Protein 6AQS (pdb70)

B-factor: mean 24.53, std 10.4, range [10.52, 71.88]

Nearest PDB structures (foldseek):
  6aqs-assembly1_A  TM=1.004E+00  e=9.584E-51  Plasmodium falciparum
  8w7h-assembly1_A  TM=1.003E+00  e=1.051E-48  Plasmodium falciparum 3D7
  3fow-assembly1_A  TM=1.002E+00  e=5.896E-48  Plasmodium falciparum 3D7
  5zni-assembly1_A  TM=9.941E-01  e=5.015E-47  Plasmodium falciparum
  1sq6-assembly1_A  TM=9.990E-01  e=1.647E-46  Plasmodium falciparum 3D7

GO terms:
  GO:0004731 purine-nucleoside phosphorylase activity (F, IDA)
  GO:0017061 S-methyl-5-thioadenosine phosphorylase activity (F, IDA)
  GO:0006148 inosine catabolic process (P, IDA)
  GO:0006195 purine nucleotide catabolic process (P, IDA)
  GO:0047975 guanosine phosphorylase activity (F, EXP)
  GO:0004731 purine-nucleoside phosphorylase activity (F, IMP)
  GO:0017061 S-methyl-5-thioadenosine phosphorylase activity (F, IMP)
  GO:0006148 inosine catabolic process (P, IMP)

Structure (mmCIF, N/CA/C/O backbone):
data_6AQS
#
_entry.id   6AQS
#
_cell.length_a   95.110
_cell.length_b   95.110
_cell.length_c   135.561
_cell.angle_alpha   90.00
_cell.angle_beta   90.00
_cell.angle_gamma   120.00
#
_symmetry.space_group_name_H-M   'H 3 2'
#
loop_
_entity.i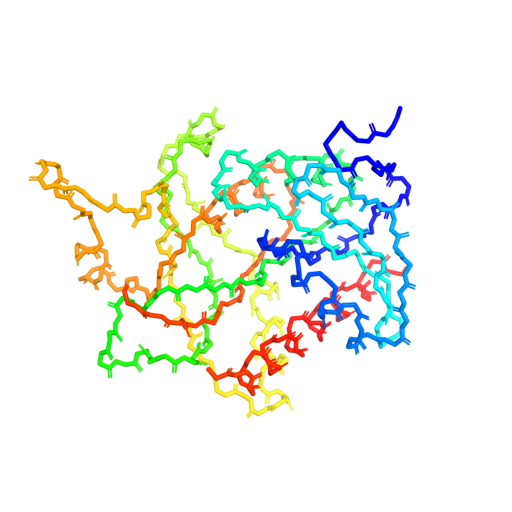d
_entity.type
_entity.pdbx_description
1 polymer 'Purine nucleoside phosphorylase'
2 non-polymer 'PHOSPHATE ION'
3 non-polymer 2-amino-7-{[(3R,4R)-3-hydroxy-4-(hydroxymethyl)pyrrolidin-1-yl]methyl}-3,5-dihydro-4H-pyrrolo[3,2-d]pyrimidin-4-one
4 non-polymer 1,2-ETHANEDIOL
5 water water
#
loop_
_atom_site.group_PDB
_atom_site.id
_atom_site.type_symbol
_atom_site.label_atom_id
_atom_site.label_alt_id
_atom_site.label_comp_id
_atom_site.label_asym_id
_atom_site.label_entity_id
_atom_site.label_seq_id
_atom_site.pdbx_PDB_ins_code
_atom_site.Cartn_x
_atom_site.Cartn_y
_atom_site.Cartn_z
_atom_site.occupancy
_atom_site.B_iso_or_equiv
_atom_site.auth_seq_id
_atom_site.auth_comp_id
_atom_site.auth_asym_id
_atom_site.auth_atom_id
_atom_site.pdbx_PDB_model_num
ATOM 1 N N . ASN A 1 4 ? -14.290 24.277 44.856 1.00 55.04 3 ASN A N 1
ATOM 2 C CA . ASN A 1 4 ? -12.893 23.938 44.442 1.00 52.05 3 ASN A CA 1
ATOM 3 C C . ASN A 1 4 ? -12.736 23.434 42.983 1.00 47.00 3 ASN A C 1
ATOM 4 O O . ASN A 1 4 ? -11.599 23.234 42.544 1.00 48.13 3 ASN A O 1
ATOM 9 N N . LEU A 1 5 ? -13.836 23.227 42.244 1.00 39.53 4 LEU A N 1
ATOM 10 C CA . LEU A 1 5 ? -13.748 23.001 40.784 1.00 36.59 4 LEU A CA 1
ATOM 11 C C . LEU A 1 5 ? -13.396 24.308 40.069 1.00 33.36 4 LEU A C 1
ATOM 12 O O . LEU A 1 5 ? -13.960 25.360 40.366 1.00 32.01 4 LEU A O 1
ATOM 17 N N . LEU A 1 6 ? -12.479 24.232 39.112 1.00 31.40 5 LEU A N 1
ATOM 18 C CA . LEU A 1 6 ? -12.109 25.406 38.317 1.00 29.45 5 LEU A CA 1
ATOM 19 C C . LEU A 1 6 ? -13.348 25.937 37.602 1.00 27.00 5 LEU A C 1
ATOM 20 O O . LEU A 1 6 ? -14.162 25.165 37.103 1.00 24.62 5 LEU A O 1
ATOM 25 N N . ARG A 1 7 ? -13.473 27.261 37.561 1.00 26.99 6 ARG A N 1
ATOM 26 C CA . ARG A 1 7 ? -14.706 27.930 37.147 1.00 27.65 6 ARG A CA 1
ATOM 27 C C . ARG A 1 7 ? -15.150 27.568 35.730 1.00 25.09 6 ARG A C 1
ATOM 28 O O . ARG A 1 7 ? -16.321 27.278 35.498 1.00 24.72 6 ARG A O 1
ATOM 36 N N . HIS A 1 8 ? -14.213 27.569 34.794 1.00 22.41 7 HIS A N 1
ATOM 37 C CA . HIS A 1 8 ? -14.516 27.292 33.385 1.00 21.75 7 HIS A CA 1
ATOM 38 C C . HIS A 1 8 ? -14.196 25.857 32.956 1.00 21.09 7 HIS A C 1
ATOM 39 O O . HIS A 1 8 ? -14.963 25.261 32.196 1.00 20.50 7 HIS A O 1
ATOM 46 N N . LEU A 1 9 ? -13.075 25.303 33.419 1.00 20.54 8 LEU A N 1
ATOM 47 C CA . LEU A 1 9 ? -12.715 23.924 33.052 1.00 21.46 8 LEU A CA 1
ATOM 48 C C . LEU A 1 9 ? -13.563 22.863 33.769 1.00 21.29 8 LEU A C 1
ATOM 49 O O . LEU A 1 9 ? -13.727 21.776 33.252 1.00 21.35 8 LEU A O 1
ATOM 54 N N . LYS A 1 10 ? -14.083 23.197 34.949 1.00 22.02 9 LYS A N 1
ATOM 55 C CA . LYS A 1 10 ? -14.924 22.296 35.746 1.00 24.13 9 LYS A CA 1
ATOM 56 C C . LYS A 1 10 ? -14.221 20.986 36.098 1.00 24.76 9 LYS A C 1
ATOM 57 O O . LYS A 1 10 ? -14.850 19.929 36.160 1.00 25.28 9 LYS A O 1
ATOM 63 N N . ILE A 1 11 ? -12.915 21.082 36.329 1.00 25.21 10 ILE A N 1
ATOM 64 C CA . ILE A 1 11 ? -12.113 20.001 36.879 1.00 25.74 10 ILE A CA 1
ATOM 65 C C . ILE A 1 11 ? -11.499 20.545 38.168 1.00 26.60 10 ILE A C 1
ATOM 66 O O . ILE A 1 11 ? -11.479 21.753 38.374 1.00 26.55 10 ILE A O 1
ATOM 71 N N . SER A 1 12 ? -11.032 19.667 39.049 1.00 28.78 11 SER A N 1
ATOM 72 C CA . SER A 1 12 ? -10.397 20.105 40.298 1.00 30.38 11 SER A CA 1
ATOM 73 C C . SER A 1 12 ? -8.898 20.233 40.109 1.00 30.01 11 SER A C 1
ATOM 74 O O . SER A 1 12 ? -8.331 19.665 39.170 1.00 28.21 11 SER A O 1
ATOM 77 N N . LYS A 1 13 ? -8.265 20.946 41.036 1.00 32.10 12 LYS A N 1
ATOM 78 C CA . LYS A 1 13 ? -6.809 21.039 41.104 1.00 34.50 12 LYS A CA 1
ATOM 79 C C . LYS A 1 13 ? -6.139 19.664 41.077 1.00 34.10 12 LYS A C 1
ATOM 80 O O . LYS A 1 13 ? -5.112 19.494 40.420 1.00 32.60 12 LYS A O 1
ATOM 86 N N . GLU A 1 14 ? -6.736 18.688 41.764 1.00 35.04 13 GLU A N 1
ATOM 87 C CA . GLU A 1 14 ? -6.185 17.323 41.829 1.00 36.44 13 GLU A CA 1
ATOM 88 C C . GLU A 1 14 ? -6.110 16.631 40.477 1.00 34.00 13 GLU A C 1
ATOM 89 O O . GLU A 1 14 ? -5.238 15.789 40.264 1.00 35.01 13 GLU A O 1
ATOM 95 N N . GLN A 1 15 ? -7.013 16.988 39.567 1.00 30.34 14 GLN A N 1
ATOM 96 C CA . GLN A 1 15 ? -7.024 16.412 38.222 1.00 29.68 14 GLN A CA 1
ATOM 97 C C . GLN A 1 15 ? -6.002 17.035 37.263 1.00 27.38 14 GLN A C 1
ATOM 98 O O . GLN A 1 15 ? -5.760 16.489 36.185 1.00 26.98 14 GLN A O 1
ATOM 104 N N . ILE A 1 16 ? -5.417 18.169 37.635 1.00 26.32 15 ILE A N 1
ATOM 105 C CA . ILE A 1 16 ? -4.418 18.829 36.791 1.00 26.74 15 ILE A CA 1
ATOM 106 C C . ILE A 1 16 ? -3.055 18.134 36.904 1.00 25.29 15 ILE A C 1
ATOM 107 O O . ILE A 1 16 ? -2.519 17.978 37.989 1.00 28.20 15 ILE A O 1
ATOM 112 N N . THR A 1 17 ? -2.515 17.740 35.759 1.00 24.08 16 THR A N 1
ATOM 113 C CA . THR A 1 17 ? -1.236 17.060 35.668 1.00 22.55 16 THR A CA 1
ATOM 114 C C . THR A 1 17 ? -0.153 18.120 35.471 1.00 22.43 16 THR A C 1
ATOM 115 O O . THR A 1 17 ? -0.459 19.258 35.100 1.00 21.24 16 THR A O 1
ATOM 119 N N . PRO A 1 18 ? 1.111 17.774 35.761 1.00 22.13 17 PRO A N 1
ATOM 120 C CA . PRO A 1 18 ? 2.217 18.680 35.459 1.00 21.49 17 PRO A CA 1
ATOM 121 C C . PRO A 1 18 ? 2.303 19.159 33.996 1.00 20.57 17 PRO A C 1
ATOM 122 O O . PRO A 1 18 ? 2.615 20.339 33.749 1.00 20.30 17 PRO A O 1
ATOM 126 N N . VAL A 1 19 ? 2.052 18.258 33.054 1.00 19.07 18 VAL A N 1
ATOM 127 C CA . VAL A 1 19 ? 2.081 18.576 31.631 1.00 19.08 18 VAL A CA 1
ATOM 128 C C . VAL A 1 19 ? 0.647 18.615 31.093 1.00 18.76 18 VAL A C 1
ATOM 129 O O . VAL A 1 19 ? -0.149 17.739 31.410 1.00 18.87 18 VAL A O 1
ATOM 133 N N . VAL A 1 20 ? 0.331 19.644 30.300 1.00 17.75 19 VAL A N 1
ATOM 134 C CA . VAL A 1 20 ? -0.977 19.789 29.661 1.00 16.85 19 VAL A CA 1
ATOM 135 C C . VAL A 1 20 ? -0.781 20.122 28.194 1.00 16.65 19 VAL A C 1
ATOM 136 O O . VAL A 1 20 ? 0.003 21.032 27.840 1.00 16.22 19 VAL A O 1
ATOM 140 N N . LEU A 1 21 ? -1.484 19.382 27.351 1.00 15.81 20 LEU A N 1
ATOM 141 C CA . LEU A 1 21 ? -1.549 19.653 25.925 1.00 16.21 20 LEU A CA 1
ATOM 142 C C . LEU A 1 21 ? -2.822 20.438 25.655 1.00 15.76 20 LEU A C 1
ATOM 143 O O . LEU A 1 21 ? -3.924 19.956 25.951 1.00 16.09 20 LEU A O 1
ATOM 148 N N . VAL A 1 22 ? -2.684 21.631 25.082 1.00 15.33 21 VAL A N 1
ATOM 149 C CA . VAL A 1 22 ? -3.862 22.439 24.755 1.00 15.03 21 VAL A CA 1
ATOM 150 C C . VAL A 1 22 ? -4.081 22.571 23.251 1.00 14.88 21 VAL A C 1
ATOM 151 O O . VAL A 1 22 ? -3.133 22.674 22.466 1.00 14.93 21 VAL A O 1
ATOM 155 N N . VAL A 1 23 ? -5.354 22.590 22.866 1.00 14.89 22 VAL A N 1
ATOM 156 C CA . VAL A 1 23 ? -5.767 22.738 21.473 1.00 15.13 22 VAL A CA 1
ATOM 157 C C . VAL A 1 23 ? -6.953 23.688 21.447 1.00 15.60 22 VAL A C 1
ATOM 158 O O . VAL A 1 23 ? -7.604 23.877 22.463 1.00 14.86 22 VAL A O 1
ATOM 162 N N . GLY A 1 24 ? -7.260 24.265 20.286 1.00 16.45 23 GLY A N 1
ATOM 163 C CA . GLY A 1 24 ? -8.398 25.191 20.202 1.00 16.78 23 GLY A CA 1
ATOM 164 C C . GLY A 1 24 ? -9.756 24.512 20.189 1.00 17.67 23 GLY A C 1
ATOM 165 O O . GLY A 1 24 ? -10.668 24.924 20.904 1.00 16.63 23 GLY A O 1
ATOM 166 N N . ASP A 1 25 ? -9.873 23.459 19.372 1.00 18.79 24 ASP A N 1
ATOM 167 C CA . ASP A 1 25 ? -11.162 22.813 19.056 1.00 19.11 24 ASP A CA 1
ATOM 168 C C . ASP A 1 25 ? -11.431 21.671 20.032 1.00 19.34 24 ASP A C 1
ATOM 169 O O . ASP A 1 25 ? -10.642 20.733 20.085 1.00 18.54 24 ASP A O 1
ATOM 174 N N . PRO A 1 26 ? -12.539 21.725 20.805 1.00 19.85 25 PRO A N 1
ATOM 175 C CA . PRO A 1 26 ? -12.878 20.546 21.634 1.00 20.32 25 PRO A CA 1
ATOM 176 C C . PRO A 1 26 ? -12.956 19.228 20.833 1.00 20.22 25 PRO A C 1
ATOM 177 O O . PRO A 1 26 ? -12.620 18.172 21.373 1.00 20.54 25 PRO A O 1
ATOM 181 N N . GLY A 1 27 ? -13.350 19.314 19.563 1.00 20.26 26 GLY A N 1
ATOM 182 C CA . GLY A 1 27 ? -13.290 18.189 18.630 1.00 22.30 26 GLY A CA 1
ATOM 183 C C . GLY A 1 27 ? -11.915 17.557 18.472 1.00 22.81 26 GLY A C 1
ATOM 184 O O . GLY A 1 27 ? -11.800 16.334 18.362 1.00 21.98 26 GLY A O 1
ATOM 185 N N . ARG A 1 28 ? -10.861 18.373 18.457 1.00 23.33 27 ARG A N 1
ATOM 186 C CA . ARG A 1 28 ? -9.509 17.835 18.391 1.00 24.10 27 ARG A CA 1
ATOM 187 C C . ARG A 1 28 ? -9.104 17.045 19.641 1.00 22.72 27 ARG A C 1
ATOM 188 O O . ARG A 1 28 ? -8.314 16.112 19.530 1.00 24.83 27 ARG A O 1
ATOM 196 N N . VAL A 1 29 ? -9.636 17.396 20.808 1.00 20.49 28 VAL A N 1
ATOM 197 C CA . VAL A 1 29 ? -9.357 16.643 22.043 1.00 20.87 28 VAL A CA 1
ATOM 198 C C . VAL A 1 29 ? -9.819 15.182 21.875 1.00 21.72 28 VAL A C 1
ATOM 199 O O . VAL A 1 29 ? -9.103 14.250 22.251 1.00 20.73 28 VAL A O 1
ATOM 203 N N . ASP A 1 30 ? -11.006 15.005 21.300 1.00 23.97 29 ASP A N 1
ATOM 204 C CA . ASP A 1 30 ? -11.537 13.665 21.005 1.00 26.01 29 ASP A CA 1
ATOM 205 C C . ASP A 1 30 ? -10.725 12.897 19.956 1.00 27.88 29 ASP A C 1
ATOM 206 O O . ASP A 1 30 ? -10.593 11.682 20.062 1.00 28.89 29 ASP A O 1
ATOM 211 N N . LYS A 1 31 ? -10.213 13.586 18.938 1.00 30.38 30 LYS A N 1
ATOM 212 C CA . LYS A 1 31 ? -9.324 12.958 17.937 1.00 31.53 30 LYS A CA 1
ATOM 213 C C . LYS A 1 31 ? -7.966 12.578 18.520 1.00 30.03 30 LYS A C 1
ATOM 214 O O . LYS A 1 31 ? -7.349 11.594 18.086 1.00 30.36 30 LYS A O 1
ATOM 220 N N . ILE A 1 32 ? -7.491 13.371 19.478 1.00 27.45 31 ILE A N 1
ATOM 221 C CA . ILE A 1 32 ? -6.210 13.113 20.146 1.00 26.09 31 ILE A CA 1
ATOM 222 C C . ILE A 1 32 ? -6.312 11.975 21.163 1.00 25.16 31 ILE A C 1
ATOM 223 O O . ILE A 1 32 ? -5.416 11.115 21.225 1.00 23.97 31 ILE A O 1
ATOM 228 N N . LYS A 1 33 ? -7.369 11.969 21.973 1.00 23.79 32 LYS A N 1
ATOM 229 C CA . LYS A 1 33 ? -7.458 10.990 23.055 1.00 24.44 32 LYS A CA 1
ATOM 230 C C . LYS A 1 33 ? -7.470 9.548 22.532 1.00 24.53 32 LYS A C 1
ATOM 231 O O . LYS A 1 33 ? -6.940 8.659 23.190 1.00 24.46 32 LYS A O 1
ATOM 237 N N . VAL A 1 34 ? -8.024 9.332 21.344 1.00 24.73 33 VAL A N 1
ATOM 238 C CA . VAL A 1 34 ? -8.080 7.978 20.772 1.00 27.63 33 VAL A CA 1
ATOM 239 C C . VAL A 1 34 ? -6.725 7.510 20.208 1.00 29.27 33 VAL A C 1
ATOM 240 O O . VAL A 1 34 ? -6.523 6.316 20.007 1.00 30.43 33 VAL A O 1
ATOM 244 N N . VAL A 1 35 ? -5.805 8.442 19.969 1.00 29.01 34 VAL A N 1
ATOM 245 C CA . VAL A 1 35 ? -4.427 8.113 19.573 1.00 29.69 34 VAL A CA 1
ATOM 246 C C . VAL A 1 35 ? -3.609 7.632 20.776 1.00 28.42 34 VAL A C 1
ATOM 247 O O . VAL A 1 35 ? -2.624 6.920 20.609 1.00 30.85 34 VAL A O 1
ATOM 251 N N . CYS A 1 36 ? -4.011 8.006 21.986 1.00 26.33 35 CYS A N 1
ATOM 252 C CA . CYS A 1 36 ? -3.275 7.637 23.185 1.00 25.26 35 CYS A CA 1
ATOM 253 C C . CYS A 1 36 ? -3.485 6.170 23.566 1.00 25.85 35 CYS A C 1
ATOM 254 O O . CYS A 1 36 ? -4.307 5.480 22.966 1.00 25.53 35 CYS A O 1
ATOM 257 N N . ASP A 1 37 ? -2.742 5.693 24.557 1.00 26.66 36 ASP A N 1
ATOM 258 C CA . ASP A 1 37 ? -2.855 4.286 24.978 1.00 27.33 36 ASP A CA 1
ATOM 259 C C . ASP A 1 37 ? -4.169 4.030 25.717 1.00 28.67 36 ASP A C 1
ATOM 260 O O . ASP A 1 37 ? -4.763 2.959 25.584 1.00 26.27 36 ASP A O 1
ATOM 265 N N . SER A 1 38 ? -4.588 5.007 26.519 1.00 28.31 37 SER A N 1
ATOM 266 C CA . SER A 1 38 ? -5.940 5.055 27.070 1.00 28.21 37 SER A CA 1
ATOM 267 C C . SER A 1 38 ? -6.259 6.502 27.469 1.00 28.58 37 SER A C 1
ATOM 268 O O . SER A 1 38 ? -5.385 7.375 27.394 1.00 27.81 37 SER A O 1
ATOM 271 N N . TYR A 1 39 ? -7.495 6.749 27.889 1.00 26.71 38 TYR A N 1
ATOM 272 C CA . TYR A 1 39 ? -7.886 8.084 28.362 1.00 27.52 38 TYR A CA 1
ATOM 273 C C . TYR A 1 39 ? -9.049 8.026 29.324 1.00 27.45 38 TYR A C 1
ATOM 274 O O . TYR A 1 39 ? -9.774 7.017 29.360 1.00 26.40 38 TYR A O 1
ATOM 283 N N . VAL A 1 40 ? -9.237 9.120 30.062 1.00 25.92 39 VAL A N 1
ATOM 284 C CA . VAL A 1 40 ? -10.384 9.320 30.956 1.00 26.34 39 VAL A CA 1
ATOM 285 C C . VAL A 1 40 ? -11.024 10.696 30.656 1.00 25.92 39 VAL A C 1
ATOM 286 O O . VAL A 1 40 ? -10.384 11.731 30.876 1.00 23.99 39 VAL A O 1
ATOM 290 N N . ASP A 1 41 ? -12.258 10.701 30.137 1.00 24.49 40 ASP A N 1
ATOM 291 C CA . ASP A 1 41 ? -13.004 11.954 29.935 1.00 24.92 40 ASP A CA 1
ATOM 292 C C . ASP A 1 41 ? -13.252 12.574 31.299 1.00 24.19 40 ASP A C 1
ATOM 293 O O . ASP A 1 41 ? -13.750 11.891 32.184 1.00 25.39 40 ASP A O 1
ATOM 298 N N . LEU A 1 42 ? -12.884 13.845 31.481 1.00 22.13 41 LEU A N 1
ATOM 299 C CA . LEU A 1 42 ? -13.012 14.503 32.784 1.00 21.77 41 LEU A CA 1
ATOM 300 C C . LEU A 1 42 ? -14.190 15.473 32.851 1.00 21.88 41 LEU A C 1
ATOM 301 O O . LEU A 1 42 ? -14.982 15.418 33.793 1.00 23.62 41 LEU A O 1
ATOM 306 N N . ALA A 1 43 ? -14.262 16.395 31.895 1.00 20.53 42 ALA A N 1
ATOM 307 C CA . ALA A 1 43 ? -15.292 17.440 31.888 1.00 19.79 42 ALA A CA 1
ATOM 308 C C . ALA A 1 43 ? -15.444 18.049 30.514 1.00 19.01 42 ALA A C 1
ATOM 309 O O . ALA A 1 43 ? -14.522 17.991 29.697 1.00 17.96 42 ALA A O 1
ATOM 311 N N . TYR A 1 44 ? -16.615 18.638 30.277 1.00 18.55 43 TYR A N 1
ATOM 312 C CA . TYR A 1 44 ? -16.860 19.430 29.079 1.00 19.04 43 TYR A CA 1
ATOM 313 C C . TYR A 1 44 ? -17.835 20.567 29.385 1.00 19.51 43 TYR A C 1
ATOM 314 O O . TYR A 1 44 ? -19.031 20.344 29.541 1.00 18.89 43 TYR A O 1
ATOM 323 N N . ASN A 1 45 ? -17.298 21.786 29.469 1.00 18.46 44 ASN A N 1
ATOM 324 C CA . ASN A 1 45 ? -18.076 22.956 29.855 1.00 18.32 44 ASN A CA 1
ATOM 325 C C . ASN A 1 45 ? -17.738 24.081 28.909 1.00 18.07 44 ASN A C 1
ATOM 326 O O . ASN A 1 45 ? -16.557 24.385 28.725 1.00 16.85 44 ASN A O 1
ATOM 331 N N . ARG A 1 46 ? -18.771 24.698 28.338 1.00 18.09 45 ARG A N 1
ATOM 332 C CA . ARG A 1 46 ? -18.613 25.713 27.303 1.00 18.84 45 ARG A CA 1
ATOM 333 C C . ARG A 1 46 ? -17.723 25.119 26.198 1.00 18.75 45 ARG A C 1
ATOM 334 O O . ARG A 1 46 ?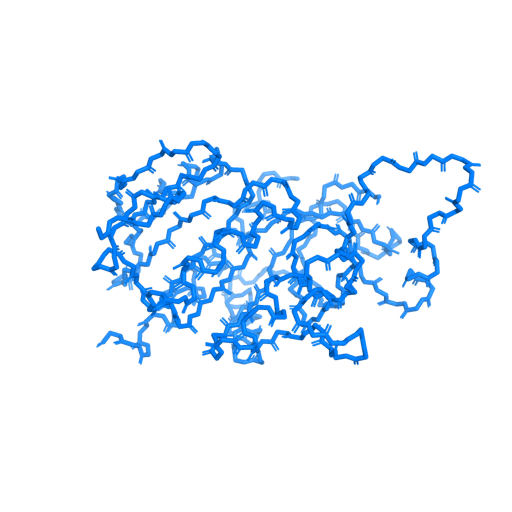 -17.971 23.991 25.784 1.00 19.94 45 ARG A O 1
ATOM 342 N N . GLU A 1 47 ? -16.659 25.811 25.790 1.00 18.29 46 GLU A N 1
ATOM 343 C CA . GLU A 1 47 ? -15.720 25.307 24.775 1.00 18.81 46 GLU A CA 1
ATOM 344 C C . GLU A 1 47 ? -14.541 24.522 25.365 1.00 17.61 46 GLU A C 1
ATOM 345 O O . GLU A 1 47 ? -13.641 24.129 24.622 1.00 18.14 46 GLU A O 1
ATOM 351 N N . TYR A 1 48 ? -14.535 24.307 26.689 1.00 16.71 47 TYR A N 1
ATOM 352 C CA . TYR A 1 48 ? -13.403 23.733 27.379 1.00 16.32 47 TYR A CA 1
ATOM 353 C C . TYR A 1 48 ? -13.662 22.245 27.651 1.00 17.45 47 TYR A C 1
ATOM 354 O O . TYR A 1 48 ? -14.377 21.907 28.605 1.00 16.58 47 TYR A O 1
ATOM 363 N N . LYS A 1 49 ? -13.096 21.387 26.802 1.00 17.25 48 LYS A N 1
ATOM 364 C CA . LYS A 1 49 ? -13.145 19.921 26.997 1.00 18.97 48 LYS A CA 1
ATOM 365 C C . LYS A 1 49 ? -11.831 19.416 27.586 1.00 18.48 48 LYS A C 1
ATOM 366 O O . LYS A 1 49 ? -10.765 19.706 27.034 1.00 17.05 48 LYS A O 1
ATOM 372 N N . SER A 1 50 ? -11.916 18.664 28.690 1.00 18.95 49 SER A N 1
ATOM 373 C CA . SER A 1 50 ? -10.745 18.158 29.433 1.00 19.81 49 SER A CA 1
ATOM 374 C C . SER A 1 50 ? -10.743 16.620 29.498 1.00 19.71 49 SER A C 1
ATOM 375 O O . SER A 1 50 ? -11.735 16.012 29.904 1.00 19.40 49 SER A O 1
ATOM 378 N N . VAL A 1 51 ? -9.622 16.013 29.115 1.00 20.13 50 VAL A N 1
ATOM 379 C CA . VAL A 1 51 ? -9.444 14.548 29.087 1.00 20.68 50 VAL A CA 1
ATOM 380 C C . VAL A 1 51 ? -8.064 14.228 29.650 1.00 22.37 50 VAL A C 1
ATOM 381 O O . VAL A 1 51 ? -7.097 14.923 29.341 1.00 20.56 50 VAL A O 1
ATOM 385 N N . GLU A 1 52 ? -7.972 13.185 30.475 1.00 23.89 51 GLU A N 1
ATOM 386 C CA . GLU A 1 52 ? -6.685 12.728 30.989 1.00 25.70 51 GLU A CA 1
ATOM 387 C C . GLU A 1 52 ? -6.139 11.709 30.006 1.00 25.26 51 GLU A C 1
ATOM 388 O O . GLU A 1 52 ? -6.774 10.684 29.787 1.00 26.29 51 GLU A O 1
ATOM 394 N N . CYS A 1 53 ? -4.985 11.991 29.410 1.00 24.64 52 CYS A N 1
ATOM 395 C CA . CYS A 1 53 ? -4.382 11.111 28.399 1.00 25.26 52 CYS A CA 1
ATOM 396 C C . CYS A 1 53 ? -3.314 10.211 29.019 1.00 25.41 52 CYS A C 1
ATOM 397 O O . CYS A 1 53 ? -2.603 10.622 29.932 1.00 24.24 52 CYS A O 1
ATOM 400 N N . HIS A 1 54 ? -3.227 8.981 28.520 1.00 25.13 53 HIS A N 1
ATOM 401 C CA . HIS A 1 54 ? -2.221 8.020 28.973 1.00 26.64 53 HIS A CA 1
ATOM 402 C C . HIS A 1 54 ? -1.415 7.611 27.766 1.00 25.45 53 HIS A C 1
ATOM 403 O O . HIS A 1 54 ? -1.959 7.054 26.817 1.00 24.52 53 HIS A O 1
ATOM 410 N N . TYR A 1 55 ? -0.116 7.909 27.788 1.00 24.87 54 TYR A N 1
ATOM 411 C CA . TYR A 1 55 ? 0.713 7.709 26.606 1.00 25.12 54 TYR A CA 1
ATOM 412 C C . TYR A 1 55 ? 2.150 7.412 27.004 1.00 25.62 54 TYR A C 1
ATOM 413 O O . TYR A 1 55 ? 2.720 8.119 27.835 1.00 24.17 54 TYR A O 1
ATOM 422 N N . LYS A 1 56 ? 2.710 6.345 26.426 1.00 26.68 55 LYS A N 1
ATOM 423 C CA . LYS A 1 56 ? 4.086 5.917 26.689 1.00 26.37 55 LYS A CA 1
ATOM 424 C C . LYS A 1 56 ? 4.427 5.912 28.178 1.00 25.41 55 LYS A C 1
ATOM 425 O O . LYS A 1 56 ? 5.513 6.330 28.572 1.00 26.00 55 LYS A O 1
ATOM 431 N N . GLY A 1 57 ? 3.489 5.438 28.997 1.00 24.83 56 GLY A N 1
ATOM 432 C CA . GLY A 1 57 ? 3.687 5.282 30.439 1.00 24.64 56 GLY A CA 1
ATOM 433 C C . GLY A 1 57 ? 3.457 6.505 31.291 1.00 25.70 56 GLY A C 1
ATOM 434 O O . GLY A 1 57 ? 3.617 6.447 32.525 1.00 25.53 56 GLY A O 1
ATOM 435 N N . GLN A 1 58 ? 3.070 7.613 30.652 1.00 26.60 57 GLN A N 1
ATOM 436 C CA . GLN A 1 58 ? 2.886 8.888 31.331 1.00 27.05 57 GLN A CA 1
ATOM 437 C C . GLN A 1 58 ? 1.439 9.341 31.265 1.00 27.11 57 GLN A C 1
ATOM 438 O O . GLN A 1 58 ? 0.664 8.865 30.425 1.00 26.71 57 GLN A O 1
ATOM 444 N N . LYS A 1 59 ? 1.108 10.258 32.170 1.00 27.01 58 LYS A N 1
ATOM 445 C CA . LYS A 1 59 ? -0.224 10.803 32.341 1.00 27.18 58 LYS A CA 1
ATOM 446 C C . LYS A 1 59 ? -0.174 12.320 32.113 1.00 25.59 58 LYS A C 1
ATOM 447 O O . LYS A 1 59 ? 0.613 13.008 32.761 1.00 24.20 58 LYS A O 1
ATOM 453 N N . PHE A 1 60 ? -1.001 12.837 31.207 1.00 23.29 59 PHE A N 1
ATOM 454 C CA . PHE A 1 60 ? -1.119 14.302 31.022 1.00 22.19 59 PHE A CA 1
ATOM 455 C C . PHE A 1 60 ? -2.485 14.692 30.469 1.00 21.61 59 PHE A C 1
ATOM 456 O O . PHE A 1 60 ? -3.072 13.928 29.701 1.00 21.28 59 PHE A O 1
ATOM 464 N N . LEU A 1 61 ? -2.974 15.878 30.831 1.00 20.71 60 LEU A N 1
ATOM 465 C CA . LEU A 1 61 ? -4.270 16.353 30.323 1.00 20.12 60 LEU A CA 1
ATOM 466 C C . LEU A 1 61 ? -4.174 16.842 28.891 1.00 19.44 60 LEU A C 1
ATOM 467 O O . LEU A 1 61 ? -3.115 17.313 28.459 1.00 19.55 60 LEU A O 1
ATOM 472 N N . CYS A 1 62 ? -5.278 16.707 28.162 1.00 18.60 61 CYS A N 1
ATOM 473 C CA . CYS A 1 62 ? -5.498 17.404 26.893 1.00 18.33 61 CYS A CA 1
ATOM 474 C C . CYS A 1 62 ? -6.763 18.231 27.098 1.00 18.62 61 CYS A C 1
ATOM 475 O O . CYS A 1 62 ? -7.789 17.690 27.519 1.00 17.44 61 CYS A O 1
ATOM 478 N N . VAL A 1 63 ? -6.656 19.542 26.857 1.00 18.09 62 VAL A N 1
ATOM 479 C CA . VAL A 1 63 ? -7.736 20.500 27.159 1.00 17.93 62 VAL A CA 1
ATOM 480 C C . VAL A 1 63 ? -7.930 21.453 25.981 1.00 17.15 62 VAL A C 1
ATOM 481 O O . VAL A 1 63 ? -6.945 21.984 25.457 1.00 15.97 62 VAL A O 1
ATOM 485 N N . SER A 1 64 ? -9.178 21.660 25.558 1.00 15.85 63 SER A N 1
ATOM 486 C CA . SER A 1 64 ? -9.464 22.669 24.543 1.00 15.67 63 SER A CA 1
ATOM 487 C C . SER A 1 64 ? -9.599 24.066 25.167 1.00 15.49 63 SER A C 1
ATOM 488 O O . SER A 1 64 ? -10.062 24.204 26.318 1.00 14.52 63 SER A O 1
ATOM 491 N N . HIS A 1 65 ? -9.133 25.078 24.428 1.00 15.54 64 HIS A N 1
ATOM 492 C CA . HIS A 1 65 ? -9.092 26.482 24.916 1.00 15.46 64 HIS A CA 1
ATOM 493 C C . HIS A 1 65 ? -9.976 27.459 24.152 1.00 15.71 64 HIS A C 1
ATOM 494 O O . HIS A 1 65 ? -10.067 28.625 24.543 1.00 15.90 64 HIS A O 1
ATOM 501 N N . GLY A 1 66 ? -10.615 27.000 23.078 1.00 15.36 65 GLY A N 1
ATOM 502 C CA . GLY A 1 66 ? -11.452 27.841 22.248 1.00 15.08 65 GLY A CA 1
ATOM 503 C C . GLY A 1 66 ? -10.674 28.712 21.277 1.00 15.08 65 GLY A C 1
ATOM 504 O O . GLY A 1 66 ? -9.425 28.778 21.317 1.00 14.89 65 GLY A O 1
ATOM 505 N N . VAL A 1 67 ? -11.425 29.395 20.413 1.00 14.31 66 VAL A N 1
ATOM 506 C CA . VAL A 1 67 ? -10.861 30.374 19.488 1.00 14.49 66 VAL A CA 1
ATOM 507 C C . VAL A 1 67 ? -10.645 31.696 20.212 1.00 13.62 66 VAL A C 1
ATOM 508 O O . VAL A 1 67 ? -11.595 32.296 20.744 1.00 13.29 66 VAL A O 1
ATOM 512 N N . GLY A 1 68 ? -9.392 32.144 20.229 1.00 13.45 67 GLY A N 1
ATOM 513 C CA . GLY A 1 68 ? -9.064 33.522 20.537 1.00 13.13 67 GLY A CA 1
ATOM 514 C C . GLY A 1 68 ? -8.459 33.731 21.914 1.00 13.14 67 GLY A C 1
ATOM 515 O O . GLY A 1 68 ? -8.690 32.956 22.857 1.00 12.58 67 GLY A O 1
ATOM 516 N N . SER A 1 69 ? -7.717 34.829 22.020 1.00 12.67 68 SER A N 1
ATOM 517 C CA . SER A 1 69 ? -6.888 35.123 23.193 1.00 12.37 68 SER A CA 1
ATOM 518 C C . SER A 1 69 ? -7.609 35.296 24.534 1.00 12.55 68 SER A C 1
ATOM 519 O O . SER A 1 69 ? -7.151 34.759 25.539 1.00 12.25 68 SER A O 1
ATOM 522 N N . ALA A 1 70 ? -8.708 36.048 24.567 1.00 12.83 69 ALA A N 1
ATOM 523 C CA . ALA A 1 70 ? -9.404 36.287 25.826 1.00 13.31 69 ALA A CA 1
ATOM 524 C C . ALA A 1 70 ? -9.978 34.978 26.374 1.00 13.47 69 ALA A C 1
ATOM 525 O O . ALA A 1 70 ? -9.900 34.722 27.579 1.00 13.90 69 ALA A O 1
ATOM 527 N N . GLY A 1 71 ? -10.535 34.154 25.497 1.00 13.17 70 GLY A N 1
ATOM 528 C CA . GLY A 1 71 ? -11.083 32.862 25.911 1.00 13.70 70 GLY A CA 1
ATOM 529 C C . GLY A 1 71 ? -10.036 31.842 26.316 1.00 13.86 70 GLY A C 1
ATOM 530 O O . GLY A 1 71 ? -10.251 31.056 27.250 1.00 13.54 70 GLY A O 1
ATOM 531 N N . CYS A 1 72 ? -8.891 31.836 25.630 1.00 14.00 71 CYS A N 1
ATOM 532 C CA . CYS A 1 72 ? -7.846 30.879 25.985 1.00 14.42 71 CYS A CA 1
ATOM 533 C C . CYS A 1 72 ? -7.118 31.306 27.257 1.00 14.61 71 CYS A C 1
ATOM 534 O O . CYS A 1 72 ? -6.672 30.449 28.021 1.00 15.31 71 CYS A O 1
ATOM 537 N N . ALA A 1 73 ? -7.029 32.619 27.513 1.00 14.35 72 ALA A N 1
ATOM 538 C CA . ALA A 1 73 ? -6.409 33.120 28.739 1.00 14.32 72 ALA A CA 1
ATOM 539 C C . ALA A 1 73 ? -7.101 32.567 29.980 1.00 14.50 72 ALA A C 1
ATOM 540 O O . ALA A 1 73 ? -6.457 32.263 30.973 1.00 14.75 72 ALA A O 1
ATOM 542 N N . VAL A 1 74 ? -8.423 32.423 29.899 1.00 14.97 73 VAL A N 1
ATOM 543 C CA . VAL A 1 74 ? -9.233 31.862 30.991 1.00 15.40 73 VAL A CA 1
ATOM 544 C C . VAL A 1 74 ? -8.782 30.423 31.288 1.00 15.42 73 VAL A C 1
ATOM 545 O O . VAL A 1 74 ? -8.498 30.055 32.438 1.00 15.15 73 VAL A O 1
ATOM 549 N N . CYS A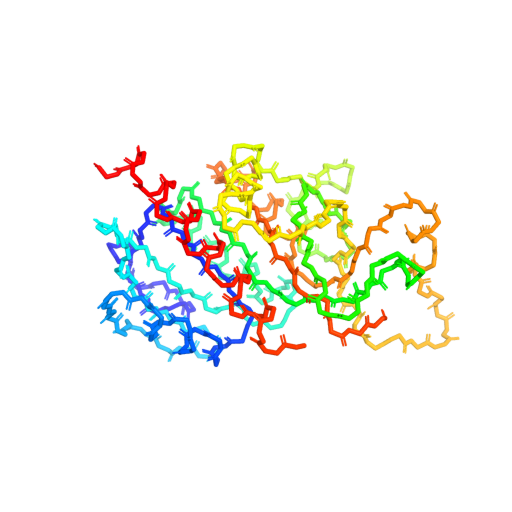 1 75 ? -8.667 29.638 30.227 1.00 15.13 74 CYS A N 1
ATOM 550 C CA . CYS A 1 75 ? -8.126 28.280 30.309 1.00 15.34 74 CYS A CA 1
ATOM 551 C C . CYS A 1 75 ? -6.712 28.225 30.898 1.00 15.18 74 CYS A C 1
ATOM 552 O O . CYS A 1 75 ? -6.449 27.489 31.860 1.00 15.33 74 CYS A O 1
ATOM 555 N N . PHE A 1 76 ? -5.814 29.033 30.342 1.00 14.61 75 PHE A N 1
ATOM 556 C CA . PHE A 1 76 ? -4.406 29.019 30.742 1.00 14.37 75 PHE A CA 1
ATOM 557 C C . PHE A 1 76 ? -4.206 29.474 32.178 1.00 14.82 75 PHE A C 1
ATOM 558 O O . PHE A 1 76 ? -3.367 28.905 32.879 1.00 15.27 75 PHE A O 1
ATOM 566 N N . GLU A 1 77 ? -4.954 30.490 32.613 1.00 15.33 76 GLU A N 1
ATOM 567 C CA . GLU A 1 77 ? -4.847 30.976 33.990 1.00 16.68 76 GLU A CA 1
ATOM 568 C C . GLU A 1 77 ? -5.316 29.892 34.971 1.00 17.05 76 GLU A C 1
ATOM 569 O O . GLU A 1 77 ? -4.668 29.656 35.991 1.00 18.11 76 GLU A O 1
ATOM 575 N N . GLU A 1 78 ? -6.441 29.255 34.658 1.00 17.13 77 GLU A N 1
ATOM 576 C CA . GLU A 1 78 ? -6.950 28.164 35.484 1.00 17.47 77 GLU A CA 1
ATOM 577 C C . GLU A 1 78 ? -5.946 27.019 35.604 1.00 17.65 77 GLU A C 1
ATOM 578 O O . GLU A 1 78 ? -5.729 26.507 36.710 1.00 18.13 77 GLU A O 1
ATOM 584 N N . LEU A 1 79 ? -5.289 26.667 34.501 1.00 17.16 78 LEU A N 1
ATOM 585 C CA . LEU A 1 79 ? -4.242 25.647 34.523 1.00 17.78 78 LEU A CA 1
ATOM 586 C C . LEU A 1 79 ? -3.011 26.105 35.297 1.00 18.18 78 LEU A C 1
ATOM 587 O O . LEU A 1 79 ? -2.540 25.387 36.191 1.00 18.13 78 LEU A O 1
ATOM 592 N N . CYS A 1 80 ? -2.493 27.292 34.958 1.00 18.37 79 CYS A N 1
ATOM 593 C CA . CYS A 1 80 ? -1.249 27.792 35.548 1.00 19.41 79 CYS A CA 1
ATOM 594 C C . CYS A 1 80 ? -1.355 28.050 37.049 1.00 21.11 79 CYS A C 1
ATOM 595 O O . CYS A 1 80 ? -0.392 27.833 37.770 1.00 23.57 79 CYS A O 1
ATOM 598 N N . GLN A 1 81 ? -2.510 28.510 37.512 1.00 22.35 80 GLN A N 1
ATOM 599 C CA . GLN A 1 81 ? -2.695 28.802 38.938 1.00 23.73 80 GLN A CA 1
ATOM 600 C C . GLN A 1 81 ? -3.093 27.573 39.768 1.00 23.39 80 GLN A C 1
ATOM 601 O O . GLN A 1 81 ? -3.228 27.682 40.982 1.00 22.57 80 GLN A O 1
ATOM 607 N N . ASN A 1 82 ? -3.264 26.413 39.132 1.00 23.79 81 ASN A N 1
ATOM 608 C CA . ASN A 1 82 ? -3.635 25.186 39.840 1.00 24.43 81 ASN A CA 1
ATOM 609 C C . ASN A 1 82 ? -2.717 23.998 39.557 1.00 24.29 81 ASN A C 1
ATOM 610 O O . ASN A 1 82 ? -3.157 22.839 39.594 1.00 27.05 81 ASN A O 1
ATOM 615 N N . GLY A 1 83 ? -1.451 24.269 39.263 1.00 22.75 82 GLY A N 1
ATOM 616 C CA . GLY A 1 83 ? -0.437 23.219 39.263 1.00 22.60 82 GLY A CA 1
ATOM 617 C C . GLY A 1 83 ? 0.205 22.832 37.957 1.00 22.22 82 GLY A C 1
ATOM 618 O O . GLY A 1 83 ? 1.165 22.061 37.969 1.00 22.64 82 GLY A O 1
ATOM 619 N N . ALA A 1 84 ? -0.289 23.324 36.818 1.00 20.47 83 ALA A N 1
ATOM 620 C CA . ALA A 1 84 ? 0.356 22.977 35.558 1.00 20.04 83 ALA A CA 1
ATOM 621 C C . ALA A 1 84 ? 1.788 23.531 35.580 1.00 20.18 83 ALA A C 1
ATOM 622 O O . ALA A 1 84 ? 2.017 24.626 36.083 1.00 20.49 83 ALA A O 1
ATOM 624 N N . LYS A 1 85 ? 2.735 22.745 35.078 1.00 20.29 84 LYS A N 1
ATOM 625 C CA . LYS A 1 85 ? 4.145 23.134 34.981 1.00 20.70 84 LYS A CA 1
ATOM 626 C C . LYS A 1 85 ? 4.607 23.350 33.547 1.00 19.27 84 LYS A C 1
ATOM 627 O O . LYS A 1 85 ? 5.561 24.109 33.323 1.00 19.12 84 LYS A O 1
ATOM 633 N N . VAL A 1 86 ? 3.970 22.650 32.608 1.00 17.73 85 VAL A N 1
ATOM 634 C CA . VAL A 1 86 ? 4.306 22.670 31.192 1.00 17.64 85 VAL A CA 1
ATOM 635 C C . VAL A 1 86 ? 2.999 22.677 30.405 1.00 17.74 85 VAL A C 1
ATOM 636 O O . VAL A 1 86 ? 2.118 21.833 30.632 1.00 17.05 85 VAL A O 1
ATOM 640 N N . ILE A 1 87 ? 2.871 23.630 29.480 1.00 17.16 86 ILE A N 1
ATOM 641 C CA . ILE A 1 87 ? 1.720 23.683 28.595 1.00 17.18 86 ILE A CA 1
ATOM 642 C C . ILE A 1 87 ? 2.228 23.805 27.175 1.00 17.09 86 ILE A C 1
ATOM 643 O O . ILE A 1 87 ? 2.940 24.756 26.863 1.00 16.98 86 ILE A O 1
ATOM 648 N N . ILE A 1 88 ? 1.865 22.852 26.329 1.00 16.14 87 ILE A N 1
ATOM 649 C CA . ILE A 1 88 ? 2.159 22.920 24.903 1.00 16.77 87 ILE A CA 1
ATOM 650 C C . ILE A 1 88 ? 0.859 23.137 24.148 1.00 17.13 87 ILE A C 1
ATOM 651 O O . ILE A 1 88 ? -0.118 22.418 24.387 1.00 16.59 87 ILE A O 1
ATOM 656 N N . ARG A 1 89 ? 0.867 24.109 23.223 1.00 17.00 88 ARG A N 1
ATOM 657 C CA . ARG A 1 89 ? -0.247 24.340 22.324 1.00 17.20 88 ARG A CA 1
ATOM 658 C C . ARG A 1 89 ? -0.005 23.618 21.003 1.00 17.44 88 ARG A C 1
ATOM 659 O O . ARG A 1 89 ? 1.020 23.837 20.345 1.00 17.51 88 ARG A O 1
ATOM 667 N N . ALA A 1 90 ? -0.947 22.766 20.619 1.00 17.78 89 ALA A N 1
ATOM 668 C CA . ALA A 1 90 ? -0.936 22.133 19.309 1.00 18.53 89 ALA A CA 1
ATOM 669 C C . ALA A 1 90 ? -2.113 22.691 18.532 1.00 19.48 89 ALA A C 1
ATOM 670 O O . ALA A 1 90 ? -3.266 22.416 18.875 1.00 18.63 89 ALA A O 1
ATOM 672 N N . GLY A 1 91 ? -1.816 23.452 17.481 1.00 20.34 90 GLY A N 1
ATOM 673 C CA . GLY A 1 91 ? -2.819 24.258 16.795 1.00 20.73 90 GLY A CA 1
ATOM 674 C C . GLY A 1 91 ? -2.684 24.207 15.301 1.00 20.43 90 GLY A C 1
ATOM 675 O O . GLY A 1 91 ? -1.847 23.477 14.768 1.00 20.87 90 GLY A O 1
ATOM 676 N N . SER A 1 92 ? -3.503 25.007 14.633 1.00 20.16 91 SER A N 1
ATOM 677 C CA . SER A 1 92 ? -3.366 25.243 13.210 1.00 21.28 91 SER A CA 1
ATOM 678 C C . SER A 1 92 ? -2.868 26.667 13.029 1.00 20.38 91 SER A C 1
ATOM 679 O O . SER A 1 92 ? -2.808 27.424 13.992 1.00 21.50 91 SER A O 1
ATOM 682 N N . CYS A 1 93 ? -2.510 27.026 11.801 1.00 19.96 92 CYS A N 1
ATOM 683 C CA . CYS A 1 93 ? -2.039 28.374 11.489 1.00 19.92 92 CYS A CA 1
ATOM 684 C C . CYS A 1 93 ? -2.088 28.618 9.996 1.00 20.30 92 CYS A C 1
ATOM 685 O O . CYS A 1 93 ? -2.262 27.679 9.218 1.00 21.16 92 CYS A O 1
ATOM 688 N N . GLY A 1 94 ? -1.931 29.884 9.617 1.00 19.80 93 GLY A N 1
ATOM 689 C CA . GLY A 1 94 ? -1.672 30.271 8.233 1.00 19.88 93 GLY A CA 1
ATOM 690 C C . GLY A 1 94 ? -0.194 30.494 8.021 1.00 20.26 93 GLY A C 1
ATOM 691 O O . GLY A 1 94 ? 0.560 30.665 8.977 1.00 21.03 93 GLY A O 1
ATOM 692 N N . SER A 1 95 ? 0.235 30.465 6.765 1.00 19.82 94 SER A N 1
ATOM 693 C CA . SER A 1 95 ? 1.631 30.703 6.423 1.00 20.66 94 SER A CA 1
ATOM 694 C C . SER A 1 95 ? 1.826 32.181 6.150 1.00 20.68 94 SER A C 1
ATOM 695 O O . SER A 1 95 ? 0.999 32.792 5.463 1.00 20.49 94 SER A O 1
ATOM 698 N N . LEU A 1 96 ? 2.906 32.761 6.680 1.00 20.63 95 LEU A N 1
ATOM 699 C CA . LEU A 1 96 ? 3.311 34.120 6.291 1.00 21.04 95 LEU A CA 1
ATOM 700 C C . LEU A 1 96 ? 4.493 34.143 5.309 1.00 21.91 95 LEU A C 1
ATOM 701 O O . LEU A 1 96 ? 4.978 35.216 4.937 1.00 22.14 95 LEU A O 1
ATOM 706 N N . GLN A 1 97 ? 4.938 32.962 4.884 1.00 22.87 96 GLN A N 1
ATOM 707 C CA . GLN A 1 97 ? 6.043 32.821 3.936 1.00 24.80 96 GLN A CA 1
ATOM 708 C C . GLN A 1 97 ? 5.559 31.777 2.907 1.00 26.83 96 GLN A C 1
ATOM 709 O O . GLN A 1 97 ? 6.032 30.645 2.902 1.00 26.98 96 GLN A O 1
ATOM 715 N N . PRO A 1 98 ? 4.581 32.156 2.062 1.00 29.69 97 PRO A N 1
ATOM 716 C CA . PRO A 1 98 ? 3.906 31.211 1.160 1.00 32.54 97 PRO A CA 1
ATOM 717 C C . PRO A 1 98 ? 4.815 30.499 0.132 1.00 35.01 97 PRO A C 1
ATOM 718 O O . PRO A 1 98 ? 4.500 29.378 -0.254 1.00 37.69 97 PRO A O 1
ATOM 722 N N . ASP A 1 99 ? 5.918 31.129 -0.282 1.00 36.80 98 ASP A N 1
ATOM 723 C CA . ASP A 1 99 ? 6.923 30.459 -1.130 1.00 39.71 98 ASP A CA 1
ATOM 724 C C . ASP A 1 99 ? 7.661 29.330 -0.423 1.00 39.50 98 ASP A C 1
ATOM 725 O O . ASP A 1 99 ? 8.166 28.435 -1.088 1.00 42.29 98 ASP A O 1
ATOM 730 N N . LEU A 1 100 ? 7.769 29.398 0.903 1.00 36.77 99 LEU A N 1
ATOM 731 C CA . LEU A 1 100 ? 8.543 28.434 1.681 1.00 37.34 99 LEU A CA 1
ATOM 732 C C . LEU A 1 100 ? 7.663 27.480 2.480 1.00 36.38 99 LEU A C 1
ATOM 733 O O . LEU A 1 100 ? 7.819 26.265 2.394 1.00 37.72 99 LEU A O 1
ATOM 738 N N . ILE A 1 101 ? 6.757 28.042 3.275 1.00 34.49 100 ILE A N 1
ATOM 739 C CA . ILE A 1 101 ? 5.962 27.285 4.222 1.00 32.30 100 ILE A CA 1
ATOM 740 C C . ILE A 1 101 ? 4.590 27.076 3.600 1.00 32.52 100 ILE A C 1
ATOM 741 O O . ILE A 1 101 ? 3.842 28.025 3.383 1.00 32.02 100 ILE A O 1
ATOM 746 N N . LYS A 1 102 ? 4.288 25.815 3.305 1.00 34.47 101 LYS A N 1
ATOM 747 C CA . LYS A 1 102 ? 3.152 25.428 2.480 1.00 34.81 101 LYS A CA 1
ATOM 748 C C . LYS A 1 102 ? 2.093 24.765 3.319 1.00 33.56 101 LYS A C 1
ATOM 749 O O . LYS A 1 102 ? 2.354 24.322 4.437 1.00 30.67 101 LYS A O 1
ATOM 755 N N . ARG A 1 103 ? 0.906 24.666 2.740 1.00 34.56 102 ARG A N 1
ATOM 756 C CA . ARG A 1 103 ? -0.206 23.962 3.348 1.00 37.92 102 ARG A CA 1
ATOM 757 C C . ARG A 1 103 ? 0.254 22.565 3.772 1.00 35.87 102 ARG A C 1
ATOM 758 O O . ARG A 1 103 ? 0.965 21.892 3.032 1.00 36.81 102 ARG A O 1
ATOM 766 N N . GLY A 1 104 ? -0.106 22.170 4.990 1.00 33.46 103 GLY A N 1
ATOM 767 C CA . GLY A 1 104 ? 0.332 20.906 5.572 1.00 32.00 103 GLY A CA 1
ATOM 768 C C . GLY A 1 104 ? 1.653 20.906 6.322 1.00 29.75 103 GLY A C 1
ATOM 769 O O . GLY A 1 104 ? 1.917 19.973 7.081 1.00 30.76 103 GLY A O 1
ATOM 770 N N . ASP A 1 105 ? 2.493 21.924 6.127 1.00 28.84 104 ASP A N 1
ATOM 771 C CA . ASP A 1 105 ? 3.781 21.991 6.827 1.00 28.17 104 ASP A CA 1
ATOM 772 C C . ASP A 1 105 ? 3.570 22.244 8.308 1.00 26.71 104 ASP A C 1
ATOM 773 O O . ASP A 1 105 ? 2.524 22.742 8.725 1.00 25.39 104 ASP A O 1
ATOM 778 N N . ILE A 1 106 ? 4.559 21.848 9.097 1.00 25.37 105 ILE A N 1
ATOM 779 C CA . ILE A 1 106 ? 4.483 21.934 10.534 1.00 24.93 105 ILE A CA 1
ATOM 780 C C . ILE A 1 106 ? 5.532 22.944 10.994 1.00 24.85 105 ILE A C 1
ATOM 781 O O . ILE A 1 106 ? 6.677 22.918 10.520 1.00 24.98 105 ILE A O 1
ATOM 786 N N . CYS A 1 107 ? 5.142 23.829 11.912 1.00 22.88 106 CYS A N 1
ATOM 787 C CA . CYS A 1 107 ? 6.061 24.820 12.458 1.00 21.56 106 CYS A CA 1
ATOM 788 C C . CYS A 1 107 ?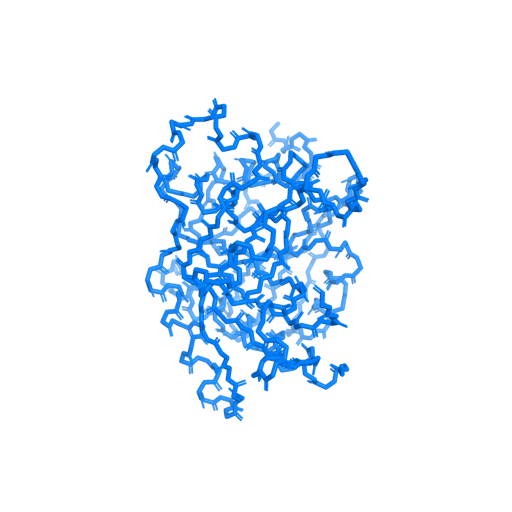 6.092 24.718 13.981 1.00 20.14 106 CYS A C 1
ATOM 789 O O . CYS A 1 107 ? 5.039 24.677 14.623 1.00 20.51 106 CYS A O 1
ATOM 792 N N . ILE A 1 108 ? 7.294 24.622 14.542 1.00 18.64 107 ILE A N 1
ATOM 793 C CA . ILE A 1 108 ? 7.487 24.615 15.987 1.00 19.44 107 ILE A CA 1
ATOM 794 C C . ILE A 1 108 ? 7.992 26.030 16.321 1.00 20.16 107 ILE A C 1
ATOM 795 O O . ILE A 1 108 ? 9.026 26.459 15.812 1.00 19.88 107 ILE A O 1
ATOM 800 N N . CYS A 1 109 ? 7.236 26.748 17.152 1.00 19.70 108 CYS A N 1
ATOM 801 C CA . CYS A 1 109 ? 7.455 28.180 17.373 1.00 20.37 108 CYS A CA 1
ATOM 802 C C . CYS A 1 109 ? 8.118 28.488 18.705 1.00 21.08 108 CYS A C 1
ATOM 803 O O . CYS A 1 109 ? 7.720 27.948 19.738 1.00 23.74 108 CYS A O 1
ATOM 806 N N . ASN A 1 110 ? 9.093 29.388 18.674 1.00 20.23 109 ASN A N 1
ATOM 807 C CA . ASN A 1 110 ? 9.842 29.792 19.870 1.00 20.83 109 ASN A CA 1
ATOM 808 C C . ASN A 1 110 ? 9.339 31.100 20.505 1.00 17.67 109 ASN A C 1
ATOM 809 O O . ASN A 1 110 ? 9.678 31.398 21.635 1.00 16.93 109 ASN A O 1
ATOM 814 N N . ALA A 1 111 ? 8.556 31.875 19.771 1.00 16.31 110 ALA A N 1
ATOM 815 C CA . ALA A 1 111 ? 8.133 33.213 20.206 1.00 15.52 110 ALA A CA 1
ATOM 816 C C . ALA A 1 111 ? 6.951 33.683 19.377 1.00 14.59 110 ALA A C 1
ATOM 817 O O . ALA A 1 111 ? 6.621 33.096 18.325 1.00 14.80 110 ALA A O 1
ATOM 819 N N . ALA A 1 112 ? 6.312 34.748 19.837 1.00 13.55 111 ALA A N 1
ATOM 820 C CA . ALA A 1 112 ? 5.122 35.228 19.163 1.00 13.31 111 ALA A CA 1
ATOM 821 C C . ALA A 1 112 ? 4.936 36.739 19.240 1.00 12.90 111 ALA A C 1
ATOM 822 O O . ALA A 1 112 ? 5.428 37.401 20.156 1.00 12.73 111 ALA A O 1
ATOM 824 N N . VAL A 1 113 ? 4.200 37.259 18.268 1.00 12.32 112 VAL A N 1
ATOM 825 C CA . VAL A 1 113 ? 3.801 38.661 18.221 1.00 12.15 112 VAL A CA 1
ATOM 826 C C . VAL A 1 113 ? 2.527 38.800 19.066 1.00 12.20 112 VAL A C 1
ATOM 827 O O . VAL A 1 113 ? 1.547 38.082 18.851 1.00 11.72 112 VAL A O 1
ATOM 831 N N . ARG A 1 114 ? 2.542 39.748 20.002 1.00 12.05 113 ARG A N 1
ATOM 832 C CA . ARG A 1 114 ? 1.438 39.932 20.937 1.00 12.30 113 ARG A CA 1
ATOM 833 C C . ARG A 1 114 ? 0.315 40.822 20.377 1.00 12.26 113 ARG A C 1
ATOM 834 O O . ARG A 1 114 ? 0.010 41.871 20.949 1.00 11.52 113 ARG A O 1
ATOM 842 N N . GLU A 1 115 ? -0.320 40.433 19.275 1.00 11.77 114 GLU A N 1
ATOM 843 C CA . GLU A 1 115 ? -1.428 41.220 18.735 1.00 12.29 114 GLU A CA 1
ATOM 844 C C . GLU A 1 115 ? -2.757 40.795 19.401 1.00 12.29 114 GLU A C 1
ATOM 845 O O . GLU A 1 115 ? -3.754 40.482 18.746 1.00 12.59 114 GLU A O 1
ATOM 851 N N . ASP A 1 116 ? -2.747 40.800 20.733 1.00 12.10 115 ASP A N 1
ATOM 852 C CA . ASP A 1 116 ? -3.915 40.557 21.566 1.00 12.04 115 ASP A CA 1
ATOM 853 C C . ASP A 1 116 ? -4.148 41.782 22.457 1.00 11.80 115 ASP A C 1
ATOM 854 O O . ASP A 1 116 ? -3.552 42.862 22.232 1.00 11.48 115 ASP A O 1
ATOM 859 N N . ARG A 1 117 ? -5.047 41.639 23.427 1.00 11.26 116 ARG A N 1
ATOM 860 C CA . ARG A 1 117 ? -5.206 42.649 24.453 1.00 11.37 116 ARG A CA 1
ATOM 861 C C . ARG A 1 117 ? -4.842 42.098 25.821 1.00 11.20 116 ARG A C 1
ATOM 862 O O . ARG A 1 117 ? -4.185 42.782 26.593 1.00 11.07 116 ARG A O 1
ATOM 870 N N . VAL A 1 118 ? -5.271 40.876 26.128 1.00 10.82 117 VAL A N 1
ATOM 871 C CA . VAL A 1 118 ? -5.087 40.349 27.493 1.00 11.04 117 VAL A CA 1
ATOM 872 C C . VAL A 1 118 ? -3.624 40.334 27.974 1.00 11.06 117 VAL A C 1
ATOM 873 O O . VAL A 1 118 ? -3.351 40.698 29.134 1.00 10.96 117 VAL A O 1
ATOM 877 N N . SER A 1 119 ? -2.672 39.983 27.110 1.00 10.97 118 SER A N 1
ATOM 878 C CA . SER A 1 119 ? -1.268 40.019 27.528 1.00 11.32 118 SER A CA 1
ATOM 879 C C . SER A 1 119 ? -0.872 41.428 27.988 1.00 11.64 118 SER A C 1
ATOM 880 O O . SER A 1 119 ? -0.136 41.586 28.982 1.00 11.38 118 SER A O 1
ATOM 883 N N . HIS A 1 120 ? -1.399 42.443 27.295 1.00 11.58 119 HIS A N 1
ATOM 884 C CA . HIS A 1 120 ? -1.101 43.834 27.590 1.00 11.93 119 HIS A CA 1
ATOM 885 C C . HIS A 1 120 ? -1.799 44.323 28.866 1.00 12.12 119 HIS A C 1
ATOM 886 O O . HIS A 1 120 ? -1.329 45.253 29.496 1.00 12.75 119 HIS A O 1
ATOM 893 N N . LEU A 1 121 ? -2.923 43.708 29.220 1.00 11.97 120 LEU A N 1
ATOM 894 C CA . LEU A 1 121 ? -3.579 43.979 30.505 1.00 12.54 120 LEU A CA 1
ATOM 895 C C . LEU A 1 121 ? -2.854 43.291 31.661 1.00 13.20 120 LEU A C 1
ATOM 896 O O . LEU A 1 121 ? -3.108 43.637 32.822 1.00 14.45 120 LEU A O 1
ATOM 901 N N . LEU A 1 122 ? -1.964 42.337 31.356 1.00 12.98 121 LEU A N 1
ATOM 902 C CA . LEU A 1 122 ? -1.099 41.689 32.352 1.00 13.11 121 LEU A CA 1
ATOM 903 C C . LEU A 1 122 ? 0.301 42.290 32.506 1.00 13.38 121 LEU A C 1
ATOM 904 O O . LEU A 1 122 ? 0.841 42.326 33.618 1.00 13.87 121 LEU A O 1
ATOM 909 N N . ILE A 1 123 ? 0.909 42.718 31.404 1.00 12.71 122 ILE A N 1
ATOM 910 C CA . ILE A 1 123 ? 2.289 43.209 31.431 1.00 12.39 122 ILE A CA 1
ATOM 911 C C . ILE A 1 123 ? 2.527 44.123 30.214 1.00 12.53 122 ILE A C 1
ATOM 912 O O . ILE A 1 123 ? 1.885 43.963 29.157 1.00 11.85 122 ILE A O 1
ATOM 917 N N . HIS A 1 124 ? 3.429 45.087 30.385 1.00 12.24 123 HIS A N 1
ATOM 918 C CA . HIS A 1 124 ? 3.713 46.097 29.363 1.00 11.97 123 HIS A CA 1
ATOM 919 C C . HIS A 1 124 ? 4.082 45.455 28.036 1.00 11.78 123 HIS A C 1
ATOM 920 O O . HIS A 1 124 ? 4.715 44.387 27.991 1.00 11.08 123 HIS A O 1
ATOM 927 N N . GLY A 1 125 ? 3.693 46.129 26.958 1.00 11.63 124 GLY A N 1
ATOM 928 C CA . GLY A 1 125 ? 3.887 45.628 25.601 1.00 11.47 124 GLY A CA 1
ATOM 929 C C . GLY A 1 125 ? 5.316 45.306 25.213 1.00 11.53 124 GLY A C 1
ATOM 930 O O . GLY A 1 125 ? 5.524 44.459 24.343 1.00 11.52 124 GLY A O 1
ATOM 931 N N . ASP A 1 126 ? 6.297 45.967 25.845 1.00 10.97 125 ASP A N 1
ATOM 932 C CA . ASP A 1 126 ? 7.710 45.733 25.542 1.00 10.91 125 ASP A CA 1
ATOM 933 C C . ASP A 1 126 ? 8.180 44.321 25.934 1.00 10.78 125 ASP A C 1
ATOM 934 O O . ASP A 1 126 ? 9.219 43.849 25.452 1.00 10.52 125 ASP A O 1
ATOM 939 N N . PHE A 1 127 ? 7.432 43.656 26.810 1.00 10.73 126 PHE A N 1
ATOM 940 C CA . PHE A 1 127 ? 7.782 42.316 27.288 1.00 11.59 126 PHE A CA 1
ATOM 941 C C . PHE A 1 127 ? 7.615 41.289 26.168 1.00 11.49 126 PHE A C 1
ATOM 942 O O . PHE A 1 127 ? 6.616 41.328 25.448 1.00 11.19 126 PHE A O 1
ATOM 950 N N . PRO A 1 128 ? 8.581 40.367 26.017 1.00 11.60 127 PRO A N 1
ATOM 951 C CA . PRO A 1 128 ? 8.479 39.422 24.902 1.00 11.53 127 PRO A CA 1
ATOM 952 C C . PRO A 1 128 ? 7.533 38.256 25.198 1.00 11.81 127 PRO A C 1
ATOM 953 O O . PRO A 1 128 ? 7.498 37.750 26.346 1.00 11.87 127 PRO A O 1
ATOM 957 N N . ALA A 1 129 ? 6.784 37.848 24.176 1.00 11.34 128 ALA A N 1
ATOM 958 C CA . ALA A 1 129 ? 6.109 36.560 24.181 1.00 12.17 128 ALA A CA 1
ATOM 959 C C . ALA A 1 129 ? 7.112 35.535 23.662 1.00 12.49 128 ALA A C 1
ATOM 960 O O . ALA A 1 129 ? 7.409 35.495 22.466 1.00 12.64 128 ALA A O 1
ATOM 962 N N . VAL A 1 130 ? 7.646 34.733 24.569 1.00 13.16 129 VAL A N 1
ATOM 963 C CA . VAL A 1 130 ? 8.686 33.760 24.242 1.00 13.59 129 VAL A CA 1
ATOM 964 C C . VAL A 1 130 ? 8.383 32.429 24.914 1.00 14.28 129 VAL A C 1
ATOM 965 O O . VAL A 1 130 ? 7.924 32.387 26.072 1.00 14.88 129 VAL A O 1
ATOM 969 N N . GLY A 1 131 ? 8.608 31.346 24.185 1.00 15.44 130 GLY A N 1
ATOM 970 C CA . GLY A 1 131 ? 8.434 30.001 24.730 1.00 16.74 130 GLY A CA 1
ATOM 971 C C . GLY A 1 131 ? 9.633 29.536 25.544 1.00 18.18 130 GLY A C 1
ATOM 972 O O . GLY A 1 131 ? 10.722 30.121 25.475 1.00 18.20 130 GLY A O 1
ATOM 973 N N . ASP A 1 132 ? 9.433 28.463 26.295 1.00 18.76 131 ASP A N 1
ATOM 974 C CA . ASP A 1 132 ? 10.516 27.805 27.010 1.00 20.07 131 ASP A CA 1
ATOM 975 C C . ASP A 1 132 ? 11.400 27.034 26.021 1.00 21.54 131 ASP A C 1
ATOM 976 O O . ASP A 1 132 ? 10.901 26.295 25.177 1.00 20.20 131 ASP A O 1
ATOM 981 N N . PHE A 1 133 ? 12.715 27.216 26.131 1.00 24.09 132 PHE A N 1
ATOM 982 C CA . PHE A 1 133 ? 13.690 26.529 25.254 1.00 27.20 132 PHE A CA 1
ATOM 983 C C . PHE A 1 133 ? 13.646 25.003 25.311 1.00 25.81 132 PHE A C 1
ATOM 984 O O . PHE A 1 133 ? 13.745 24.359 24.268 1.00 25.88 132 PHE A O 1
ATOM 992 N N . ASP A 1 134 ? 13.541 24.440 26.515 1.00 25.79 133 ASP A N 1
ATOM 993 C CA . ASP A 1 134 ? 13.526 22.987 26.698 1.00 26.56 133 ASP A CA 1
ATOM 994 C C . ASP A 1 134 ? 12.307 22.382 26.028 1.00 25.04 133 ASP A C 1
ATOM 995 O O . ASP A 1 134 ? 12.399 21.344 25.377 1.00 23.40 133 ASP A O 1
ATOM 1000 N N . VAL A 1 135 ? 11.162 23.055 26.157 1.00 22.04 134 VAL A N 1
ATOM 1001 C CA . VAL A 1 135 ? 9.948 22.585 25.500 1.00 19.94 134 VAL A CA 1
ATOM 1002 C C . VAL A 1 135 ? 10.135 22.600 23.987 1.00 19.37 134 VAL A C 1
ATOM 1003 O O . VAL A 1 135 ? 9.803 21.638 23.302 1.00 19.12 134 VAL A O 1
ATOM 1007 N N . TYR A 1 136 ? 10.673 23.705 23.486 1.00 18.93 135 TYR A N 1
ATOM 1008 C CA . TYR A 1 136 ? 10.977 23.864 22.070 1.00 19.31 135 TYR A CA 1
ATOM 1009 C C . TYR A 1 136 ? 11.940 22.781 21.551 1.00 19.89 135 TYR A C 1
ATOM 1010 O O . TYR A 1 136 ? 11.703 22.175 20.497 1.00 19.70 135 TYR A O 1
ATOM 1019 N N . ASP A 1 137 ? 13.024 22.575 22.296 1.00 20.80 136 ASP A N 1
ATOM 1020 C CA . ASP A 1 137 ? 14.035 21.537 22.001 1.00 21.33 136 ASP A CA 1
ATOM 1021 C C . ASP A 1 137 ? 13.415 20.137 21.971 1.00 22.14 136 ASP A C 1
ATOM 1022 O O . ASP A 1 137 ? 13.652 19.353 21.041 1.00 22.79 136 ASP A O 1
ATOM 1027 N N . THR A 1 138 ? 12.606 19.841 22.981 1.00 22.48 137 THR A N 1
ATOM 1028 C CA . THR A 1 138 ? 11.906 18.561 23.071 1.00 22.44 137 THR A CA 1
ATOM 1029 C C . THR A 1 138 ? 11.005 18.321 21.868 1.00 22.32 137 THR A C 1
ATOM 1030 O O . THR A 1 138 ? 11.036 17.237 21.282 1.00 21.96 137 THR A O 1
ATOM 1034 N N . LEU A 1 139 ? 10.214 19.326 21.490 1.00 20.82 138 LEU A N 1
ATOM 1035 C CA . LEU A 1 139 ? 9.378 19.219 20.300 1.00 20.73 138 LEU A CA 1
ATOM 1036 C C . LEU A 1 139 ? 10.206 18.968 19.060 1.00 21.02 138 LEU A C 1
ATOM 1037 O O . LEU A 1 139 ? 9.846 18.115 18.241 1.00 20.40 138 LEU A O 1
ATOM 1042 N N . ASN A 1 140 ? 11.303 19.703 18.893 1.00 20.60 139 ASN A N 1
ATOM 1043 C CA . ASN A 1 140 ? 12.134 19.504 17.702 1.00 22.29 139 ASN A CA 1
ATOM 1044 C C . ASN A 1 140 ? 12.766 18.115 17.688 1.00 22.34 139 ASN A C 1
ATOM 1045 O O . ASN A 1 140 ? 12.845 17.497 16.636 1.00 21.54 139 ASN A O 1
ATOM 1050 N N . LYS A 1 141 ? 13.200 17.632 18.846 1.00 23.52 140 LYS A N 1
ATOM 1051 C CA . LYS A 1 141 ? 13.815 16.293 18.930 1.00 26.98 140 LYS A CA 1
ATOM 1052 C C . LYS A 1 141 ? 12.830 15.137 18.707 1.00 27.15 140 LYS A C 1
ATOM 1053 O O . LYS A 1 141 ? 13.225 14.080 18.195 1.00 27.61 140 LYS A O 1
ATOM 1059 N N . CYS A 1 142 ? 11.560 15.326 19.067 1.00 25.45 141 CYS A N 1
ATOM 1060 C CA . CYS A 1 142 ? 10.546 14.320 18.735 1.00 26.04 141 CYS A CA 1
ATOM 1061 C C . CYS A 1 142 ? 10.279 14.290 17.239 1.00 26.58 141 CYS A C 1
ATOM 1062 O O . CYS A 1 142 ? 10.178 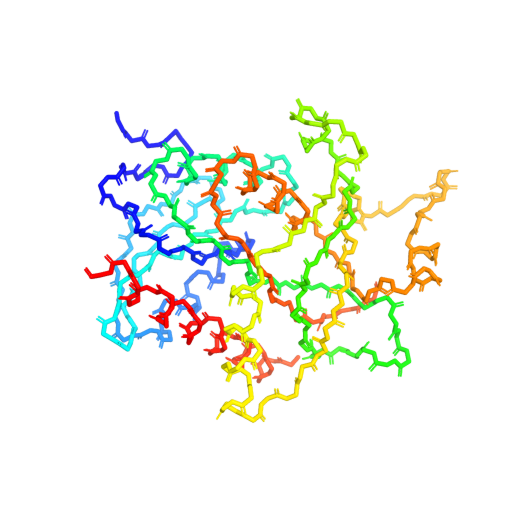13.218 16.665 1.00 27.64 141 CYS A O 1
ATOM 1065 N N . ALA A 1 143 ? 10.158 15.459 16.613 1.00 25.39 142 ALA A N 1
ATOM 1066 C CA . ALA A 1 143 ? 10.013 15.533 15.160 1.00 26.78 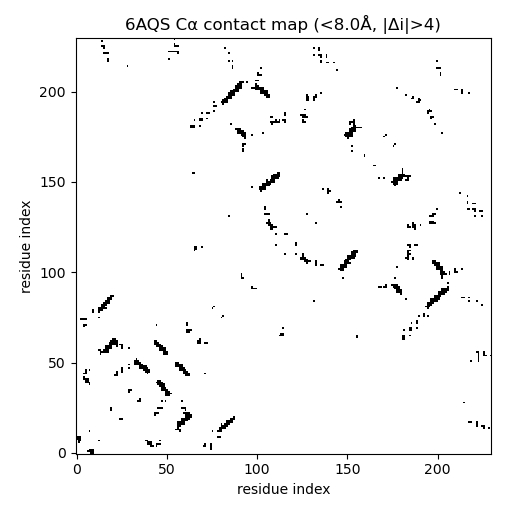142 ALA A CA 1
ATOM 1067 C C . ALA A 1 143 ? 11.173 14.822 14.460 1.00 27.88 142 ALA A C 1
ATOM 1068 O O . ALA A 1 143 ? 10.955 14.059 13.516 1.00 26.80 142 ALA A O 1
ATOM 1070 N N . GLN A 1 144 ? 12.391 15.077 14.943 1.00 30.22 143 GLN A N 1
ATOM 1071 C CA . GLN A 1 144 ? 13.611 14.485 14.373 1.00 32.68 143 GLN A CA 1
ATOM 1072 C C . GLN A 1 144 ? 13.589 12.955 14.439 1.00 33.28 143 GLN A C 1
ATOM 1073 O O . GLN A 1 144 ? 13.817 12.289 13.418 1.00 33.95 143 GLN A O 1
ATOM 1079 N N . GLU A 1 145 ? 13.270 12.399 15.605 1.00 32.88 144 GLU A N 1
ATOM 1080 C CA . GLU A 1 145 ? 13.257 10.942 15.752 1.00 35.23 144 GLU A CA 1
ATOM 1081 C C . GLU A 1 145 ? 12.089 10.265 15.017 1.00 34.59 144 GLU A C 1
ATOM 1082 O O . GLU A 1 145 ? 12.167 9.084 14.695 1.00 33.43 144 GLU A O 1
ATOM 1088 N N . LEU A 1 146 ? 11.031 11.019 14.719 1.00 33.62 145 LEU A N 1
ATOM 1089 C CA . LEU A 1 146 ? 9.944 10.523 13.875 1.00 32.71 145 LEU A CA 1
ATOM 1090 C C . LEU A 1 146 ? 10.172 10.837 12.394 1.00 33.77 145 LEU A C 1
ATOM 1091 O O . LEU A 1 146 ? 9.312 10.545 11.570 1.00 32.45 145 LEU A O 1
ATOM 1096 N N . ASN A 1 147 ? 11.327 11.422 12.063 1.00 35.20 146 ASN A N 1
ATOM 1097 C CA . ASN A 1 147 ? 11.682 11.821 10.698 1.00 38.16 146 ASN A CA 1
ATOM 1098 C C . ASN A 1 147 ? 10.604 12.656 10.008 1.00 36.96 146 ASN A C 1
ATOM 1099 O O . ASN A 1 147 ? 10.260 12.406 8.854 1.00 36.10 146 ASN A O 1
ATOM 1104 N N . VAL A 1 148 ? 10.077 13.643 10.738 1.00 34.57 147 VAL A N 1
ATOM 1105 C CA . VAL A 1 148 ? 9.084 14.585 10.207 1.00 33.02 147 VAL A CA 1
ATOM 1106 C C . VAL A 1 148 ? 9.756 15.949 10.007 1.00 32.35 147 VAL A C 1
ATOM 1107 O O . VAL A 1 148 ? 10.191 16.554 10.985 1.00 31.75 147 VAL A O 1
ATOM 1111 N N . PRO A 1 149 ? 9.867 16.426 8.747 1.00 32.42 148 PRO A N 1
ATOM 1112 C CA . PRO A 1 149 ? 10.416 17.762 8.545 1.00 32.01 148 PRO A CA 1
ATOM 1113 C C . PRO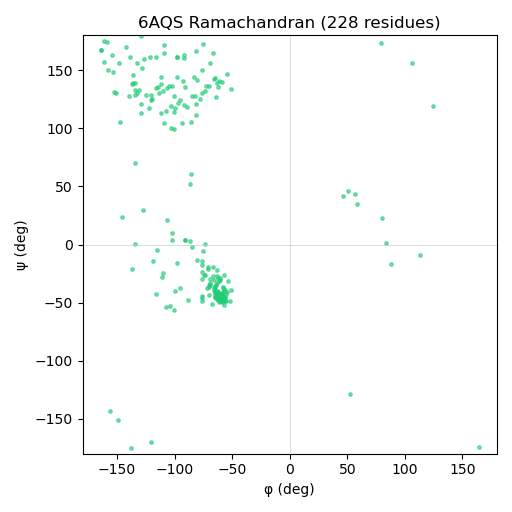 A 1 149 ? 9.543 18.821 9.211 1.00 30.80 148 PRO A C 1
ATOM 1114 O O . PRO A 1 149 ? 8.311 18.762 9.108 1.00 31.61 148 PRO A O 1
ATOM 1118 N N . VAL A 1 150 ? 10.178 19.762 9.898 1.00 29.99 149 VAL A N 1
ATOM 1119 C CA . VAL A 1 150 ? 9.463 20.897 10.496 1.00 28.30 149 VAL A CA 1
ATOM 1120 C C . VAL A 1 150 ? 10.173 22.198 10.179 1.00 27.99 149 VAL A C 1
ATOM 1121 O O . VAL A 1 150 ? 11.370 22.203 9.880 1.00 28.27 149 VAL A O 1
ATOM 1125 N N . PHE A 1 151 ? 9.414 23.290 10.220 1.00 26.85 150 PHE A N 1
ATOM 1126 C CA . PHE A 1 151 ? 9.964 24.645 10.216 1.00 25.93 150 PHE A CA 1
ATOM 1127 C C . PHE A 1 151 ? 10.018 25.161 11.645 1.00 24.30 150 PHE A C 1
ATOM 1128 O O . PHE A 1 151 ? 9.352 24.621 12.530 1.00 22.90 150 PHE A O 1
ATOM 1136 N N . ASN A 1 152 ? 10.831 26.190 11.873 1.00 22.79 151 ASN A N 1
ATOM 1137 C CA . ASN A 1 152 ? 10.842 26.892 13.158 1.00 22.73 151 ASN A CA 1
ATOM 1138 C C . ASN A 1 152 ? 10.689 28.379 12.885 1.00 22.26 151 ASN A C 1
ATOM 1139 O O . ASN A 1 152 ? 11.083 28.850 11.832 1.00 23.21 151 ASN A O 1
ATOM 1144 N N . GLY A 1 153 ? 10.112 29.119 13.823 1.00 20.50 152 GLY A N 1
ATOM 1145 C CA . GLY A 1 153 ? 9.957 30.554 13.632 1.00 19.30 152 GLY A CA 1
ATOM 1146 C C . GLY A 1 153 ? 8.962 31.189 14.582 1.00 18.73 152 GLY A C 1
ATOM 1147 O O . GLY A 1 153 ? 8.448 30.542 15.492 1.00 17.90 152 GLY A O 1
ATOM 1148 N N . ILE A 1 154 ? 8.711 32.466 14.346 1.00 16.97 153 ILE A N 1
ATOM 1149 C CA . ILE A 1 154 ? 7.853 33.274 15.184 1.00 16.74 153 ILE A CA 1
ATOM 1150 C C . ILE A 1 154 ? 6.453 33.204 14.595 1.00 16.06 153 ILE A C 1
ATOM 1151 O O . ILE A 1 154 ? 6.289 33.215 13.374 1.00 15.35 153 ILE A O 1
ATOM 1156 N N . SER A 1 155 ? 5.455 33.132 15.468 1.00 15.45 154 SER A N 1
ATOM 1157 C CA . SER A 1 155 ? 4.043 33.231 15.075 1.00 15.43 154 SER A CA 1
ATOM 1158 C C . SER A 1 155 ? 3.472 34.613 15.373 1.00 14.83 154 SER A C 1
ATOM 1159 O O . SER A 1 155 ? 3.701 35.151 16.446 1.00 14.62 154 SER A O 1
ATOM 1162 N N . VAL A 1 156 ? 2.717 35.172 14.435 1.00 14.07 155 VAL A N 1
ATOM 1163 C CA . VAL A 1 156 ? 1.872 36.318 14.729 1.00 13.56 155 VAL A CA 1
ATOM 1164 C C . VAL A 1 156 ? 0.582 35.805 15.375 1.00 13.60 155 VAL A C 1
ATOM 1165 O O . VAL A 1 156 ? -0.225 35.131 14.717 1.00 13.60 155 VAL A O 1
ATOM 1169 N N . SER A 1 157 ? 0.383 36.102 16.663 1.00 13.03 156 SER A N 1
ATOM 1170 C CA . SER A 1 157 ? -0.887 35.794 17.316 1.00 12.68 156 SER A CA 1
ATOM 1171 C C . SER A 1 157 ? -1.783 37.017 17.228 1.00 12.73 156 SER A C 1
ATOM 1172 O O . SER A 1 157 ? -1.550 38.010 17.944 1.00 12.34 156 SER A O 1
ATOM 1175 N N . SER A 1 158 ? -2.779 36.977 16.335 1.00 12.65 157 SER A N 1
ATOM 1176 C CA . SER A 1 158 ? -3.662 38.124 16.126 1.00 12.67 157 SER A CA 1
ATOM 1177 C C . SER A 1 158 ? -5.099 37.866 16.590 1.00 13.18 157 SER A C 1
ATOM 1178 O O . SER A 1 158 ? -5.664 36.817 16.307 1.00 13.00 157 SER A O 1
ATOM 1181 N N . ASP A 1 159 ? -5.697 38.864 17.242 1.00 12.87 158 ASP A N 1
ATOM 1182 C CA . ASP A 1 159 ? -7.117 38.808 17.612 1.00 13.20 158 ASP A CA 1
ATOM 1183 C C . ASP A 1 159 ? -8.073 39.044 16.425 1.00 13.97 158 ASP A C 1
ATOM 1184 O O . ASP A 1 159 ? -9.281 38.912 16.596 1.00 14.45 158 ASP A O 1
ATOM 1189 N N . MET A 1 160 ? -7.550 39.378 15.246 1.00 14.42 159 MET A N 1
ATOM 1190 C CA . MET A 1 160 ? -8.391 39.632 14.073 1.00 16.08 159 MET A CA 1
ATOM 1191 C C . MET A 1 160 ? -8.247 38.526 13.048 1.00 16.19 159 MET A C 1
ATOM 1192 O O . MET A 1 160 ? -7.266 38.464 12.338 1.00 17.05 159 MET A O 1
ATOM 1197 N N . TYR A 1 161 ? -9.247 37.669 12.960 1.00 16.98 160 TYR A N 1
ATOM 1198 C CA . TYR A 1 161 ? -9.269 36.634 11.927 1.00 18.15 160 TYR A CA 1
ATOM 1199 C C . TYR A 1 161 ? -9.648 37.249 10.576 1.00 18.42 160 TYR A C 1
ATOM 1200 O O . TYR A 1 161 ? -8.994 36.993 9.564 1.00 18.80 160 TYR A O 1
ATOM 1209 N N . TYR A 1 162 ? -10.713 38.037 10.581 1.00 19.00 161 TYR A N 1
ATOM 1210 C CA . TYR A 1 162 ? -11.271 38.662 9.382 1.00 20.24 161 TYR A CA 1
ATOM 1211 C C . TYR A 1 162 ? -10.899 40.140 9.310 1.00 22.36 161 TYR A C 1
ATOM 1212 O O . TYR A 1 162 ? -11.550 40.970 9.971 1.00 23.74 161 TYR A O 1
ATOM 1221 N N . PRO A 1 163 ? -9.874 40.488 8.497 1.00 25.38 162 PRO A N 1
ATOM 1222 C CA . PRO A 1 163 ? -9.562 41.914 8.344 1.00 26.77 162 PRO A CA 1
ATOM 1223 C C . PRO A 1 163 ? -10.657 42.686 7.628 1.00 28.50 162 PRO A C 1
ATOM 1224 O O . PRO A 1 163 ? -11.563 42.113 7.028 1.00 27.34 162 PRO A O 1
ATOM 1228 N N . ASN A 1 164 ? -10.583 43.998 7.740 1.00 30.89 163 ASN A N 1
ATOM 1229 C CA . ASN A 1 164 ? -11.517 44.882 7.085 1.00 32.13 163 ASN A CA 1
ATOM 1230 C C . ASN A 1 164 ? -10.633 45.881 6.360 1.00 30.72 163 ASN A C 1
ATOM 1231 O O . ASN A 1 164 ? -9.409 45.807 6.470 1.00 30.46 163 ASN A O 1
ATOM 1236 N N . LYS A 1 165 ? -11.236 46.822 5.646 1.00 31.60 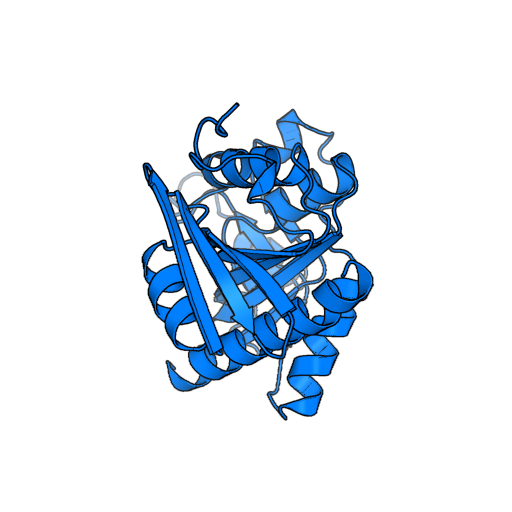164 LYS A N 1
ATOM 1237 C CA . LYS A 1 165 ? -10.482 47.683 4.727 1.00 32.70 164 LYS A CA 1
ATOM 1238 C C . LYS A 1 165 ? -10.277 49.133 5.207 1.00 29.38 164 LYS A C 1
ATOM 1239 O O . LYS A 1 165 ? -9.981 50.011 4.391 1.00 29.77 164 LYS A O 1
ATOM 1245 N N . ILE A 1 166 ? -10.395 49.382 6.512 1.00 23.45 165 ILE A N 1
ATOM 1246 C CA . ILE A 1 166 ? -10.167 50.732 7.058 1.00 22.21 165 ILE A CA 1
ATOM 1247 C C . ILE A 1 166 ? -8.779 50.828 7.683 1.00 21.25 165 ILE A C 1
ATOM 1248 O O . ILE A 1 166 ? -7.989 51.693 7.309 1.00 20.65 165 ILE A O 1
ATOM 1253 N N . ILE A 1 167 ? -8.494 49.946 8.642 1.00 20.83 166 ILE A N 1
ATOM 1254 C CA . ILE A 1 167 ? -7.176 49.871 9.284 1.00 21.37 166 ILE A CA 1
ATOM 1255 C C . ILE A 1 167 ? -6.419 48.725 8.620 1.00 21.82 166 ILE A C 1
ATOM 1256 O O . ILE A 1 167 ? -6.839 47.575 8.734 1.00 20.31 166 ILE A O 1
ATOM 1261 N N . PRO A 1 168 ? -5.288 49.019 7.947 1.00 24.37 167 PRO A N 1
ATOM 1262 C CA . PRO A 1 168 ? -4.564 47.908 7.328 1.00 24.98 167 PRO A CA 1
ATOM 1263 C C . PRO A 1 168 ? -4.076 46.885 8.345 1.00 23.28 167 PRO A C 1
ATOM 1264 O O . PRO A 1 168 ? -3.701 47.242 9.462 1.00 24.32 167 PRO A O 1
ATOM 1268 N N . SER A 1 169 ? -4.171 45.619 7.964 1.00 22.51 168 SER A N 1
ATOM 1269 C CA . SER A 1 169 ? -3.624 44.506 8.720 1.00 22.12 168 SER A CA 1
ATOM 1270 C C . SER A 1 169 ? -2.108 44.629 8.760 1.00 20.70 168 SER A C 1
ATOM 1271 O O . SER A 1 169 ? -1.495 45.026 7.774 1.00 19.59 168 SER A O 1
ATOM 1274 N N . ARG A 1 170 ? -1.504 44.269 9.888 1.00 19.00 169 ARG A N 1
ATOM 1275 C CA . ARG A 1 170 ? -0.022 44.251 10.004 1.00 17.91 169 ARG A CA 1
ATOM 1276 C C . ARG A 1 170 ? 0.641 42.943 9.545 1.00 17.02 169 ARG A C 1
ATOM 1277 O O . ARG A 1 170 ? 1.865 42.783 9.670 1.00 16.32 169 ARG A O 1
ATOM 1285 N N . LEU A 1 171 ? -0.135 41.995 9.032 1.00 17.49 170 LEU A N 1
ATOM 1286 C CA . LEU A 1 171 ? 0.436 40.712 8.603 1.00 18.56 170 LEU A CA 1
ATOM 1287 C C . LEU A 1 171 ? 1.557 40.818 7.591 1.00 18.84 170 LEU A C 1
ATOM 1288 O O . LEU A 1 171 ? 2.558 40.119 7.728 1.00 18.71 170 LEU A O 1
ATOM 1293 N N . GLU A 1 172 ? 1.403 41.684 6.591 1.00 19.99 171 GLU A N 1
ATOM 1294 C CA . GLU A 1 172 ? 2.449 41.842 5.564 1.00 21.09 171 GLU A CA 1
ATOM 1295 C C . GLU A 1 172 ? 3.728 42.412 6.182 1.00 19.16 171 GLU A C 1
ATOM 1296 O O . GLU A 1 172 ? 4.828 41.939 5.892 1.00 18.11 171 GLU A O 1
ATOM 1302 N N . ASP A 1 173 ? 3.577 43.420 7.043 1.00 17.70 172 ASP A N 1
ATOM 1303 C CA . ASP A 1 173 ? 4.704 43.942 7.836 1.00 17.21 172 ASP A CA 1
ATOM 1304 C C . ASP A 1 173 ? 5.454 42.820 8.583 1.00 16.03 172 ASP A C 1
ATOM 1305 O O . ASP A 1 173 ? 6.686 42.742 8.539 1.00 15.08 172 ASP A O 1
ATOM 1310 N N . TYR A 1 174 ? 4.694 41.963 9.260 1.00 15.45 173 TYR A N 1
ATOM 1311 C CA . TYR A 1 174 ? 5.280 40.876 10.044 1.00 15.84 173 TYR A CA 1
ATOM 1312 C C . TYR A 1 174 ? 5.908 39.792 9.149 1.00 16.53 173 TYR A C 1
ATOM 1313 O O . TYR A 1 174 ? 6.943 39.228 9.502 1.00 16.21 173 TYR A O 1
ATOM 1322 N N . SER A 1 175 ? 5.304 39.532 7.992 1.00 17.73 174 SER A N 1
ATOM 1323 C CA . SER A 1 175 ? 5.941 38.687 6.967 1.00 19.06 174 SER A CA 1
ATOM 1324 C C . SER A 1 175 ? 7.300 39.259 6.526 1.00 18.58 174 SER A C 1
ATOM 1325 O O . SER A 1 175 ? 8.286 38.533 6.433 1.00 18.68 174 SER A O 1
ATOM 1328 N N . LYS A 1 176 ? 7.356 40.564 6.278 1.00 18.52 175 LYS A N 1
ATOM 1329 C CA . LYS A 1 176 ? 8.619 41.227 5.930 1.00 18.92 175 LYS A CA 1
ATOM 1330 C C . LYS A 1 176 ? 9.625 41.152 7.080 1.00 17.73 175 LYS A C 1
ATOM 1331 O O . LYS A 1 176 ? 10.828 41.016 6.848 1.00 17.66 175 LYS A O 1
ATOM 1337 N N . ALA A 1 177 ? 9.122 41.211 8.312 1.00 16.42 176 ALA A N 1
ATOM 1338 C CA . ALA A 1 177 ? 9.933 41.022 9.513 1.00 15.73 176 ALA A CA 1
ATOM 1339 C C . ALA A 1 177 ? 10.363 39.576 9.802 1.00 15.59 176 ALA A C 1
ATOM 1340 O O . ALA A 1 177 ? 11.041 39.350 10.788 1.00 15.71 176 ALA A O 1
ATOM 1342 N N . ASN A 1 178 ? 9.976 38.619 8.948 1.00 15.44 177 ASN A N 1
ATOM 1343 C CA . ASN A 1 178 ? 10.391 37.213 9.010 1.00 15.96 177 ASN A CA 1
ATOM 1344 C C . ASN A 1 178 ? 9.617 36.380 10.032 1.00 16.19 177 ASN A C 1
ATOM 1345 O O . ASN A 1 178 ? 10.087 35.336 10.458 1.00 16.69 177 ASN A O 1
ATOM 1350 N N . ALA A 1 179 ? 8.409 36.820 10.392 1.00 16.56 178 ALA A N 1
ATOM 1351 C CA . ALA A 1 179 ? 7.491 35.965 11.120 1.00 16.64 178 ALA A CA 1
ATOM 1352 C C . ALA A 1 179 ? 7.107 34.822 10.172 1.00 16.70 178 ALA A C 1
ATOM 1353 O O . ALA A 1 179 ? 6.960 35.042 8.964 1.00 17.86 178 ALA A O 1
ATOM 1355 N N . ALA A 1 180 ? 6.970 33.618 10.711 1.00 16.62 179 ALA A N 1
ATOM 1356 C CA . ALA A 1 180 ? 6.743 32.419 9.891 1.00 16.81 179 ALA A CA 1
ATOM 1357 C C . ALA A 1 180 ? 5.270 32.149 9.603 1.00 17.07 179 ALA A C 1
ATOM 1358 O O . ALA A 1 180 ? 4.883 31.904 8.456 1.00 17.37 179 ALA A O 1
ATOM 1360 N N . VAL A 1 181 ? 4.445 32.204 10.646 1.00 16.67 180 VAL A N 1
ATOM 1361 C CA . VAL A 1 181 ? 3.066 31.757 10.590 1.00 16.59 180 VAL A CA 1
ATOM 1362 C C . VAL A 1 181 ? 2.184 32.686 11.408 1.00 17.08 180 VAL A C 1
ATOM 1363 O O . VAL A 1 181 ? 2.699 33.543 12.138 1.00 16.39 180 VAL A O 1
ATOM 1367 N N . ASP A 1 182 ? 0.870 32.520 11.273 1.00 16.79 181 ASP A N 1
ATOM 1368 C CA . ASP A 1 182 ? -0.075 33.283 12.086 1.00 17.61 181 ASP A CA 1
ATOM 1369 C C . ASP A 1 182 ? -1.193 32.427 12.665 1.00 17.50 181 ASP A C 1
ATOM 1370 O O . ASP A 1 182 ? -1.712 31.528 12.008 1.00 17.86 181 ASP A O 1
ATOM 1375 N N . GLU A 1 183 ? -1.537 32.697 13.921 1.00 16.68 182 GLU A N 1
ATOM 1376 C CA . GLU A 1 183 ? -2.678 32.075 14.567 1.00 16.05 182 GLU A CA 1
ATOM 1377 C C . GLU A 1 183 ? -3.243 33.073 15.592 1.00 15.52 182 GLU A C 1
ATOM 1378 O O . GLU A 1 183 ? -3.130 34.282 15.348 1.00 14.58 182 GLU A O 1
ATOM 1384 N N . MET A 1 184 ? -3.860 32.615 16.688 1.00 14.49 183 MET A N 1
ATOM 1385 C CA . MET A 1 184 ? -4.635 33.526 17.550 1.00 14.33 183 MET A CA 1
ATOM 1386 C C . MET A 1 184 ? -4.407 33.394 19.057 1.00 14.05 183 MET A C 1
ATOM 1387 O O . MET A 1 184 ? -5.041 34.116 19.818 1.00 14.77 183 MET A O 1
ATOM 1392 N N . GLU A 1 185 ? -3.534 32.490 19.499 1.00 13.67 184 GLU A N 1
ATOM 1393 C CA . GLU A 1 185 ? -3.439 32.166 20.940 1.00 13.83 184 GLU A CA 1
ATOM 1394 C C . GLU A 1 185 ? -2.034 32.022 21.551 1.00 13.67 184 GLU A C 1
ATOM 1395 O O . GLU A 1 185 ? -1.891 32.097 22.770 1.00 13.14 184 GLU A O 1
ATOM 1401 N N . LEU A 1 186 ? -1.017 31.776 20.743 1.00 13.66 185 LEU A N 1
ATOM 1402 C CA . LEU A 1 186 ? 0.293 31.385 21.266 1.00 14.06 185 LEU A CA 1
ATOM 1403 C C . LEU A 1 186 ? 0.968 32.483 22.097 1.00 13.64 185 LEU A C 1
ATOM 1404 O O . LEU A 1 186 ? 1.519 32.211 23.171 1.00 13.17 185 LEU A O 1
ATOM 1409 N N . ALA A 1 187 ? 0.877 33.734 21.646 1.00 13.13 186 ALA A N 1
ATOM 1410 C CA . ALA A 1 187 ? 1.470 34.845 22.398 1.00 12.83 186 ALA A CA 1
ATOM 1411 C C . ALA A 1 187 ? 0.880 34.939 23.806 1.00 12.29 186 ALA A C 1
ATOM 1412 O O . ALA A 1 187 ? 1.587 35.161 24.791 1.00 12.38 186 ALA A O 1
ATOM 1414 N N . THR A 1 188 ? -0.432 34.763 23.880 1.00 11.88 187 THR A N 1
ATOM 1415 C CA . THR A 1 188 ? -1.140 34.799 25.149 1.00 12.26 187 THR A CA 1
ATOM 1416 C C . THR A 1 188 ? -0.662 33.685 26.094 1.00 12.37 187 THR A C 1
ATOM 1417 O O . THR A 1 188 ? -0.402 33.932 27.299 1.00 12.84 187 THR A O 1
ATOM 1421 N N . LEU A 1 189 ? -0.558 32.473 25.562 1.00 12.78 188 LEU A N 1
ATOM 1422 C CA . LEU A 1 189 ? -0.016 31.346 26.324 1.00 12.96 188 LEU A CA 1
ATOM 1423 C C . LEU A 1 189 ? 1.384 31.658 26.867 1.00 13.41 188 LEU A C 1
ATOM 1424 O O . LEU A 1 189 ? 1.672 31.446 28.061 1.00 13.61 188 LEU A O 1
ATOM 1429 N N . MET A 1 190 ? 2.236 32.166 25.986 1.00 13.50 189 MET A N 1
ATOM 1430 C CA . MET A 1 190 ? 3.646 32.408 26.320 1.00 14.02 189 MET A CA 1
ATOM 1431 C C . MET A 1 190 ? 3.787 33.427 27.430 1.00 14.27 189 MET A C 1
ATOM 1432 O O . MET A 1 190 ? 4.486 33.179 28.415 1.00 14.51 189 MET A O 1
ATOM 1437 N N . VAL A 1 191 ? 3.076 34.549 27.300 1.00 14.13 190 VAL A N 1
ATOM 1438 C CA . VAL A 1 191 ? 3.148 35.592 28.303 1.00 13.79 190 VAL A CA 1
ATOM 1439 C C . VAL A 1 191 ? 2.582 35.120 29.634 1.00 14.25 190 VAL A C 1
ATOM 1440 O O . VAL A 1 191 ? 3.204 35.337 30.670 1.00 13.46 190 VAL A O 1
ATOM 1444 N N . ILE A 1 192 ? 1.426 34.458 29.613 1.00 14.08 191 ILE A N 1
ATOM 1445 C CA . ILE A 1 192 ? 0.859 33.951 30.878 1.00 14.54 191 ILE A CA 1
ATOM 1446 C C . ILE A 1 192 ? 1.820 32.956 31.551 1.00 14.81 191 ILE A C 1
ATOM 1447 O O . ILE A 1 192 ? 2.031 33.012 32.774 1.00 15.77 191 ILE A O 1
ATOM 1452 N N . GLY A 1 193 ? 2.384 32.055 30.759 1.00 15.11 192 GLY A N 1
ATOM 1453 C CA . GLY A 1 193 ? 3.361 31.081 31.252 1.00 15.10 192 GLY A CA 1
ATOM 1454 C C . GLY A 1 193 ? 4.560 31.730 31.922 1.00 14.91 192 GLY A C 1
ATOM 1455 O O . GLY A 1 193 ? 4.933 31.372 33.040 1.00 14.87 192 GLY A O 1
ATOM 1456 N N . THR A 1 194 ? 5.138 32.731 31.276 1.00 14.95 193 THR A N 1
ATOM 1457 C CA . THR A 1 194 ? 6.283 33.426 31.851 1.00 14.88 193 THR A CA 1
ATOM 1458 C C . THR A 1 194 ? 5.933 34.062 33.202 1.00 15.35 193 THR A C 1
ATOM 1459 O O . THR A 1 194 ? 6.693 33.943 34.168 1.00 15.67 193 THR A O 1
ATOM 1463 N N . LEU A 1 195 ? 4.800 34.756 33.244 1.00 15.22 194 LEU A N 1
ATOM 1464 C CA . LEU A 1 195 ? 4.341 35.421 34.452 1.00 16.30 194 LEU A CA 1
ATOM 1465 C C . LEU A 1 195 ? 4.043 34.454 35.608 1.00 16.84 194 LEU A C 1
ATOM 1466 O O . LEU A 1 195 ? 4.240 34.817 36.762 1.00 16.96 194 LEU A O 1
ATOM 1471 N N . ARG A 1 196 ? 3.572 33.255 35.277 1.00 17.94 195 ARG A N 1
ATOM 1472 C CA . ARG A 1 196 ? 3.160 32.236 36.250 1.00 19.89 195 ARG A CA 1
ATOM 1473 C C . ARG A 1 196 ? 4.193 31.118 36.435 1.00 19.57 195 ARG A C 1
ATOM 1474 O O . ARG A 1 196 ? 3.886 30.116 37.068 1.00 18.87 195 ARG A O 1
ATOM 1482 N N . LYS A 1 197 ? 5.395 31.279 35.879 1.00 19.64 196 LYS A N 1
ATOM 1483 C CA . LYS A 1 197 ? 6.460 30.269 35.961 1.00 21.10 196 LYS A CA 1
ATOM 1484 C C . LYS A 1 197 ? 6.054 28.894 35.413 1.00 20.64 196 LYS A C 1
ATOM 1485 O O . LYS A 1 197 ? 6.357 27.863 36.006 1.00 19.91 196 LYS A O 1
ATOM 1491 N N . VAL A 1 198 ? 5.382 28.898 34.268 1.00 18.89 197 VAL A N 1
ATOM 1492 C CA . VAL A 1 198 ? 4.982 27.694 33.574 1.00 18.94 197 VAL A CA 1
ATOM 1493 C C . VAL A 1 198 ? 5.709 27.696 32.241 1.00 18.46 197 VAL A C 1
ATOM 1494 O O . VAL A 1 198 ? 5.807 28.733 31.563 1.00 18.67 197 VAL A O 1
ATOM 1498 N N . LYS A 1 199 ? 6.266 26.543 31.901 1.00 18.54 198 LYS A N 1
ATOM 1499 C CA . LYS A 1 199 ? 7.028 26.365 30.661 1.00 18.88 198 LYS A CA 1
ATOM 1500 C C . LYS A 1 199 ? 6.093 26.109 29.509 1.00 17.49 198 LYS A C 1
ATOM 1501 O O . LYS A 1 199 ? 5.252 25.210 29.585 1.00 18.28 198 LYS A O 1
ATOM 1507 N N . THR A 1 200 ? 6.235 26.872 28.426 1.00 16.35 199 THR A N 1
ATOM 1508 C CA . THR A 1 200 ? 5.307 26.782 27.308 1.00 16.05 199 THR A CA 1
ATOM 1509 C C . THR A 1 200 ? 5.974 26.550 25.969 1.00 15.66 199 THR A C 1
ATOM 1510 O O . THR A 1 200 ? 7.163 26.807 25.778 1.00 16.70 199 THR A O 1
ATOM 1514 N N . GLY A 1 201 ? 5.171 26.057 25.045 1.00 15.62 200 GLY A N 1
ATOM 1515 C CA . GLY A 1 201 ? 5.596 25.843 23.675 1.00 15.55 200 GLY A CA 1
ATOM 1516 C C . GLY A 1 201 ? 4.430 25.714 22.746 1.00 15.36 200 GLY A C 1
ATOM 1517 O O . GLY A 1 201 ? 3.289 25.698 23.173 1.00 15.29 200 GLY A O 1
ATOM 1518 N N . GLY A 1 202 ? 4.747 25.623 21.459 1.00 15.82 201 GLY A N 1
ATOM 1519 C CA . GLY A 1 202 ? 3.768 25.656 20.409 1.00 16.20 201 GLY A CA 1
ATOM 1520 C C . GLY A 1 202 ? 4.231 24.904 19.171 1.00 17.02 201 GLY A C 1
ATOM 1521 O O . GLY A 1 202 ? 5.363 25.084 18.698 1.00 16.48 201 GLY A O 1
ATOM 1522 N N . ILE A 1 203 ? 3.344 24.050 18.668 1.00 16.79 202 ILE A N 1
ATOM 1523 C CA . ILE A 1 203 ? 3.539 23.348 17.406 1.00 17.43 202 ILE A CA 1
ATOM 1524 C C . ILE A 1 203 ? 2.270 23.526 16.596 1.00 17.36 202 ILE A C 1
ATOM 1525 O O . ILE A 1 203 ? 1.175 23.377 17.128 1.00 17.12 202 ILE A O 1
ATOM 1530 N N . LEU A 1 204 ? 2.426 23.877 15.323 1.00 18.29 203 LEU A N 1
ATOM 1531 C CA . LEU A 1 204 ? 1.324 24.319 14.494 1.00 19.20 203 LEU A CA 1
ATOM 1532 C C . LEU A 1 204 ? 1.385 23.677 13.117 1.00 20.47 203 LEU A C 1
ATOM 1533 O O . LEU A 1 204 ? 2.468 23.450 12.587 1.00 20.82 203 LEU A O 1
ATOM 1538 N N . ILE A 1 205 ? 0.215 23.400 12.548 1.00 22.07 204 ILE A N 1
ATOM 1539 C CA . ILE A 1 205 ? 0.097 22.873 11.192 1.00 23.24 204 ILE A CA 1
ATOM 1540 C C . ILE A 1 205 ? -0.583 23.921 10.316 1.00 23.92 204 ILE A C 1
ATOM 1541 O O . ILE A 1 205 ? -1.636 24.447 10.671 1.00 23.15 204 ILE A O 1
ATOM 1546 N N . VAL A 1 206 ? 0.022 24.194 9.164 1.00 24.93 205 VAL A N 1
ATOM 1547 C CA . VAL A 1 206 ? -0.473 25.190 8.214 1.00 28.92 205 VAL A CA 1
ATOM 1548 C C . VAL A 1 206 ? -1.674 24.621 7.461 1.00 32.70 205 VAL A C 1
ATOM 1549 O O . VAL A 1 206 ? -1.593 23.505 6.947 1.00 30.29 205 VAL A O 1
ATOM 1553 N N . ASP A 1 207 ? -2.775 25.370 7.402 1.00 39.15 206 ASP A N 1
ATOM 1554 C CA . ASP A 1 207 ? -3.913 25.006 6.522 1.00 47.50 206 ASP A CA 1
ATOM 1555 C C . ASP A 1 207 ? -4.271 26.037 5.431 1.00 51.79 206 ASP A C 1
ATOM 1556 O O . ASP A 1 207 ? -5.021 25.712 4.508 1.00 54.90 206 ASP A O 1
ATOM 1561 N N . GLY A 1 208 ? -3.745 27.263 5.537 1.00 56.68 207 GLY A N 1
ATOM 1562 C CA . GLY A 1 208 ? -4.021 28.318 4.559 1.00 60.55 207 GLY A CA 1
ATOM 1563 C C . GLY A 1 208 ? -2.943 29.391 4.516 1.00 64.40 207 GLY A C 1
ATOM 1564 O O . GLY A 1 208 ? -1.752 29.092 4.660 1.00 59.59 207 GLY A O 1
ATOM 1565 N N . CYS A 1 209 ? -3.367 30.642 4.321 1.00 69.37 208 CYS A N 1
ATOM 1566 C CA . CYS A 1 209 ? -2.443 31.774 4.180 1.00 70.61 208 CYS A CA 1
ATOM 1567 C C . CYS A 1 209 ? -3.018 33.054 4.790 1.00 67.43 208 CYS A C 1
ATOM 1568 O O . CYS A 1 209 ? -2.525 33.534 5.815 1.00 65.68 208 CYS A O 1
ATOM 1571 N N . VAL A 1 223 ? -3.406 18.415 4.878 1.00 54.57 222 VAL A N 1
ATOM 1572 C CA . VAL A 1 223 ? -3.228 16.969 4.797 1.00 55.35 222 VAL A CA 1
ATOM 1573 C C . VAL A 1 223 ? -3.460 16.356 6.196 1.00 54.98 222 VAL A C 1
ATOM 1574 O O . VAL A 1 223 ? -2.749 16.703 7.144 1.00 53.90 222 VAL A O 1
ATOM 1578 N N . PRO A 1 224 ? -4.466 15.458 6.342 1.00 53.74 223 PRO A N 1
ATOM 1579 C CA . PRO A 1 224 ? -4.646 14.731 7.620 1.00 50.60 223 PRO A CA 1
ATOM 1580 C C . PRO A 1 224 ? -3.484 13.795 8.018 1.00 47.26 223 PRO A C 1
ATOM 1581 O O . PRO A 1 224 ? -3.358 13.449 9.193 1.00 45.00 223 PRO A O 1
ATOM 1585 N N . HIS A 1 225 ? -2.680 13.364 7.047 1.00 46.16 224 HIS A N 1
ATOM 1586 C CA . HIS A 1 225 ? -1.425 12.650 7.322 1.00 46.37 224 HIS A CA 1
ATOM 1587 C C . HIS A 1 225 ? -0.446 13.511 8.135 1.00 41.78 224 HIS A C 1
ATOM 1588 O O . HIS A 1 225 ? 0.158 13.039 9.106 1.00 38.18 224 HIS A O 1
ATOM 1595 N N . GLN A 1 226 ? -0.284 14.764 7.716 1.00 37.94 225 GLN A N 1
ATOM 1596 C CA . GLN A 1 226 ? 0.550 15.721 8.451 1.00 36.31 225 GLN A CA 1
ATOM 1597 C C . GLN A 1 226 ? -0.023 16.042 9.833 1.00 33.83 225 GLN A C 1
ATOM 1598 O O . GLN A 1 226 ? 0.734 16.191 10.788 1.00 32.15 225 GLN A O 1
ATOM 1604 N N . LEU A 1 227 ? -1.351 16.119 9.946 1.00 33.98 226 LEU A N 1
ATOM 1605 C CA . LEU A 1 227 ? -1.997 16.292 11.254 1.00 33.59 226 LEU A CA 1
ATOM 1606 C C . LEU A 1 227 ? -1.648 15.139 12.175 1.00 32.54 226 LEU A C 1
ATOM 1607 O O . LEU A 1 227 ? -1.332 15.343 13.348 1.00 31.43 226 LEU A O 1
ATOM 1612 N N . GLU A 1 228 ? -1.705 13.925 11.636 1.00 31.39 227 GLU A N 1
ATOM 1613 C CA . GLU A 1 228 ? -1.334 12.738 12.390 1.00 31.69 227 GLU A CA 1
ATOM 1614 C C . GLU A 1 228 ? 0.096 12.860 12.938 1.00 28.04 227 GLU A C 1
ATOM 1615 O O . GLU A 1 228 ? 0.330 12.621 14.128 1.00 25.51 227 GLU A O 1
ATOM 1621 N N . ASN A 1 229 ? 1.025 13.241 12.063 1.00 27.79 228 ASN A N 1
ATOM 1622 C CA . ASN A 1 229 ? 2.441 13.438 12.429 1.00 28.11 228 ASN A CA 1
ATOM 1623 C C . ASN A 1 229 ? 2.565 14.489 13.530 1.00 27.77 228 ASN A C 1
ATOM 1624 O O . ASN A 1 229 ? 3.211 14.268 14.561 1.00 26.81 228 ASN A O 1
ATOM 1629 N N . MET A 1 230 ? 1.904 15.620 13.316 1.00 27.51 229 MET A N 1
ATOM 1630 C CA . MET A 1 230 ? 1.963 16.723 14.270 1.00 28.44 229 MET A CA 1
ATOM 1631 C C . MET A 1 230 ? 1.493 16.270 15.640 1.00 26.02 229 MET A C 1
ATOM 1632 O O . MET A 1 230 ? 2.131 16.567 16.650 1.00 25.84 229 MET A O 1
ATOM 1637 N N . ILE A 1 231 ? 0.390 15.523 15.669 1.00 26.08 230 ILE A N 1
ATOM 1638 C CA . ILE A 1 231 ? -0.154 14.984 16.917 1.00 25.72 230 ILE A CA 1
ATOM 1639 C C . ILE A 1 231 ? 0.817 14.016 17.602 1.00 24.94 230 ILE A C 1
ATOM 1640 O O . ILE A 1 231 ? 0.976 14.057 18.825 1.00 23.13 230 ILE A O 1
ATOM 1645 N N . LYS A 1 232 ? 1.461 13.156 16.820 1.00 26.34 231 LYS A N 1
ATOM 1646 C CA . LYS A 1 232 ? 2.453 12.232 17.384 1.00 27.38 231 LYS A CA 1
ATOM 1647 C C . LYS A 1 232 ? 3.630 12.992 18.003 1.00 24.74 231 LYS A C 1
ATOM 1648 O O . LYS A 1 232 ? 4.092 12.640 19.082 1.00 25.13 231 LYS A O 1
ATOM 1654 N N . ILE A 1 233 ? 4.066 14.063 17.342 1.00 23.42 232 ILE A N 1
ATOM 1655 C CA . ILE A 1 233 ? 5.159 14.890 17.861 1.00 21.98 232 ILE A CA 1
ATOM 1656 C C . ILE A 1 233 ? 4.737 15.482 19.197 1.00 20.89 232 ILE A C 1
ATOM 1657 O O . ILE A 1 233 ? 5.460 15.371 20.191 1.00 20.32 232 ILE A O 1
ATOM 1662 N N . ALA A 1 234 ? 3.541 16.078 19.224 1.00 20.01 233 ALA A N 1
ATOM 1663 C CA . ALA A 1 234 ? 3.046 16.727 20.430 1.00 18.99 233 ALA A CA 1
ATOM 1664 C C . ALA A 1 234 ? 2.861 15.764 21.584 1.00 19.25 233 ALA A C 1
ATOM 1665 O O . ALA A 1 234 ? 3.268 16.056 22.711 1.00 18.92 233 ALA A O 1
ATOM 1667 N N . LEU A 1 235 ? 2.250 14.611 21.307 1.00 19.82 234 LEU A N 1
ATOM 1668 C CA . LEU A 1 235 ? 2.085 13.571 22.324 1.00 20.26 234 LEU A CA 1
ATOM 1669 C C . LEU A 1 235 ? 3.440 13.025 22.804 1.00 19.38 234 LEU A C 1
ATOM 1670 O O . LEU A 1 235 ? 3.645 12.845 24.004 1.00 19.86 234 LEU A O 1
ATOM 1675 N N . GLY A 1 236 ? 4.358 12.800 21.870 1.00 19.28 235 GLY A N 1
ATOM 1676 C CA . GLY A 1 236 ? 5.731 12.370 22.218 1.00 19.73 235 GLY A CA 1
ATOM 1677 C C . GLY A 1 236 ? 6.453 13.338 23.143 1.00 19.78 235 GLY A C 1
ATOM 1678 O O . GLY A 1 236 ? 7.083 12.931 24.118 1.00 19.70 235 GLY A O 1
ATOM 1679 N N . ALA A 1 237 ? 6.346 14.634 22.829 1.00 20.40 236 ALA A N 1
ATOM 1680 C CA . ALA A 1 237 ? 6.933 15.691 23.650 1.00 19.01 236 ALA A CA 1
ATOM 1681 C C . ALA A 1 237 ? 6.312 15.762 25.027 1.00 18.50 236 ALA A C 1
ATOM 1682 O O . ALA A 1 237 ? 7.025 15.851 26.024 1.00 18.29 236 ALA A O 1
ATOM 1684 N N . CYS A 1 238 ? 4.979 15.709 25.094 1.00 19.04 237 CYS A N 1
ATOM 1685 C CA . CYS A 1 238 ? 4.293 15.702 26.391 1.00 19.29 237 CYS A CA 1
ATOM 1686 C C . CYS A 1 238 ? 4.750 14.563 27.322 1.00 19.94 237 CYS A C 1
ATOM 1687 O O . CYS A 1 238 ? 4.999 14.791 28.508 1.00 20.32 237 CYS A O 1
ATOM 1690 N N . ALA A 1 239 ? 4.847 13.350 26.786 1.00 20.80 238 ALA A N 1
ATOM 1691 C CA . ALA A 1 239 ? 5.296 12.187 27.567 1.00 21.68 238 ALA A CA 1
ATOM 1692 C C . ALA A 1 239 ? 6.730 12.362 28.059 1.00 22.32 238 ALA A C 1
ATOM 1693 O O . ALA A 1 239 ? 7.026 12.101 29.215 1.00 22.15 238 ALA A O 1
ATOM 1695 N N . LYS A 1 240 ? 7.609 12.826 27.183 1.00 23.92 239 LYS A N 1
ATOM 1696 C CA . LYS A 1 240 ? 9.004 13.076 27.562 1.00 25.86 239 LYS A CA 1
ATOM 1697 C C . LYS A 1 240 ? 9.076 14.088 28.703 1.00 25.08 239 LYS A C 1
ATOM 1698 O O . LYS A 1 240 ? 9.751 13.855 29.706 1.00 23.56 239 LYS A O 1
ATOM 1704 N N . LEU A 1 241 ? 8.334 15.190 28.582 1.00 23.58 240 LEU A N 1
ATOM 1705 C CA . LEU A 1 241 ? 8.343 16.222 29.622 1.00 22.84 240 LEU A CA 1
ATOM 1706 C C . LEU A 1 241 ? 7.675 15.756 30.907 1.00 21.94 240 LEU A C 1
ATOM 1707 O O . LEU A 1 241 ? 8.111 16.113 32.001 1.00 21.78 240 LEU A O 1
ATOM 1712 N N . ALA A 1 242 ? 6.632 14.935 30.775 1.00 23.32 241 ALA A N 1
ATOM 1713 C CA . ALA A 1 242 ? 5.923 14.382 31.936 1.00 24.77 241 ALA A CA 1
ATOM 1714 C C . ALA A 1 242 ? 6.823 13.530 32.851 1.00 25.73 241 ALA A C 1
ATOM 1715 O O . ALA A 1 242 ? 6.613 13.497 34.069 1.00 23.20 241 ALA A O 1
ATOM 1717 N N . THR A 1 243 ? 7.827 12.875 32.264 1.00 28.92 242 THR A N 1
ATOM 1718 C CA . THR A 1 243 ? 8.771 12.019 33.027 1.00 31.56 242 THR A CA 1
ATOM 1719 C C . THR A 1 243 ? 9.595 12.803 34.048 1.00 33.90 242 THR A C 1
ATOM 1720 O O . THR A 1 243 ? 9.999 12.251 35.071 1.00 32.96 242 THR A O 1
ATOM 1724 N N . LYS A 1 244 ? 9.814 14.092 33.778 1.00 35.88 243 LYS A N 1
ATOM 1725 C CA . LYS A 1 244 ? 10.569 14.967 34.680 1.00 38.28 243 LYS A CA 1
ATOM 1726 C C . LYS A 1 244 ? 9.831 15.306 35.973 1.00 38.26 243 LYS A C 1
ATOM 1727 O O . LYS A 1 244 ? 10.464 15.754 36.926 1.00 41.52 243 LYS A O 1
ATOM 1733 N N . TYR A 1 245 ? 8.508 15.133 35.991 1.00 35.87 244 TYR A N 1
ATOM 1734 C CA . TYR A 1 245 ? 7.664 15.423 37.163 1.00 37.18 244 TYR A CA 1
ATOM 1735 C C . TYR A 1 245 ? 7.080 14.178 37.850 1.00 39.63 244 TYR A C 1
ATOM 1736 O O . TYR A 1 245 ? 6.750 14.236 39.035 1.00 41.14 244 TYR A O 1
ATOM 1745 N N . ALA A 1 246 ? 6.937 13.077 37.107 1.00 43.62 245 ALA A N 1
ATOM 1746 C CA . ALA A 1 246 ? 6.495 11.787 37.666 1.00 48.71 245 ALA A CA 1
ATOM 1747 C C . ALA A 1 246 ? 7.496 11.221 38.683 1.00 52.50 245 ALA A C 1
ATOM 1748 O O . ALA A 1 246 ? 7.372 11.455 39.888 1.00 54.83 245 ALA A O 1
#

Radius of gyration: 16.38 Å; Cα contacts (8 Å, |Δi|>4): 539; chains: 1; bounding box: 33×46×46 Å

CATH classification: 3.40.50.1580

Foldseek 3Di:
DQQPAQRADLVPAAQEEEEEAALVVQVVLQVVAPHKAFGDDGDRWTWIWGHHPNFIHIYIHQHAAAVSNLSVLCSNLVSRHAEYEYEYAWAWLQPVPAHALAKEKEFFEQPQHCVLCVVDPNVDTLGAAPVLSVLLVVLCVVVVHDHHYFYEYAHRDPDDDPPDDDCSNVVSVVVGTTYGHHSSSNRSSCVVSNHGYIYMYGHHHVDVVSVVSSSSSSSSSSRVVSVVVD

Secondary structure (DSSP, 8-state):
-B-TTT--BGGG--SEEEEES-HHHHHHHHTTSSEEEEEEEETTEEEEEEEETTEEEEEEE--SSHHHHHHHHHHHHTTT--EEEEEEEEEES-TTTS-TT-EEEEEEEEEESSHHHHHS-TTS-EE--HHHHHHHHHHHHHTT---EEEEEEEES-SS--SSSPPSHHHHHHTT--EEESSHHHHHHHHHHTT-EEEEEEEEEE--HHHHHHHHHHHHHHHHHHHTTT-

Sequence (230 aa):
NLLRHLKISKEQITPVVLVVGDPGRVDKIKVVCDSYVDLAYNREYKSVECHYKGQKFLCVSHGVGSAGCAVCFEELCQNGAKVIIRAGSCGSLQPDLIKRGDICICNAAVREDRVSHLLIHGDFPAVGDFDVYDTLNKCAQELNVPVFNGISVSSDMYYPNKIIPSRLEDYSKANAAVDEMELATLMVIGTLRKVKTGGILIVDGCVPHQLENMIKIALGACAKLATKYA

Organism: Plasmodium falciparum (isolate 3D7) (NCBI:txid36329)

Solvent-accessible surface area: 11232 Å² total; per-residue (Å²): 187,112,13,189,52,0,92,1,26,115,157,62,17,10,52,0,0,0,0,0,13,82,25,32,40,0,45,136,1,20,102,60,13,103,60,89,75,88,43,22,129,38,180,68,7,31,0,1,27,0,51,20,144,78,32,109,0,0,0,0,0,0,5,126,11,4,74,21,0,6,46,0,0,31,25,0,13,95,32,31,3,100,0,0,0,8,0,1,40,6,11,4,12,46,73,138,108,5,110,167,2,34,1,0,0,1,64,19,11,28,23,48,18,163,31,0,72,125,72,45,146,44,150,68,78,4,66,13,32,142,70,0,54,39,19,0,15,114,13,0,119,136,78,133,13,117,42,58,69,16,67,0,0,1,9,72,83,154,181,83,111,198,144,134,113,40,145,51,117,88,48,28,150,71,114,4,6,0,26,14,30,11,0,0,1,0,0,0,0,0,59,71,106,190,11,78,3,1,0,0,0,16,2,92,34,106,84,113,119,36,51,83,26,1,10,79,0,0,0,20,0,0,6,112,13,7,66,141,80,112

InterPro domains:
  IPR000845 Nucleoside phosphorylase domain [PF01048] (18-218)
  IPR035994 Nucleoside phosphorylase superfamily [G3DSA:3.40.50.1580] (1-245)
  IPR035994 Nucleoside phosphorylase superfamily [SSF53167] (4-240)